Protein 3INP (pdb70)

Foldseek 3Di:
DFAEEEECQQADPVCSLVRVVQLVVLPHAAYEYEAADCPLANDGGDALVVLLVNVVSPDPGAYEYEDSDAQPQVRLVSNLVSPHQEYEYAPVRYPDVLVSLVSNCVSVHAYAYEAAPPDADPVCVPNVVSAQEYEYEQDGPRPDAGNVVCLVRLLVVQVVVVVVPDHYAYEYEDHDFLVCLLVSVVSPHRYYYHYCNQNVDPHNNVRVVSNVVSNVVD

Secondary structure (DSSP, 8-state):
--EEEEBGGGS-GGGHHHHHHHHHHTT---EEEEEEBSSSSS-B---HHHHHHHHHHT--S-EEEEEE-SS-HHHHHHHHHHT-SEEEE-GGG-S-HHHHHHHHHTTTSEEEEEE-TT--SGGGTTTGGG-SEEEEE-S-TT-----TTHHHHHHHHHHHHHHHTS--EEEEESS--TTTHHHHHTTT--EEEESHHHHTSS-HHHHHHHHHHHHHT-

Organism: Francisella tularensis subsp. tularensis (strain SCHU S4 / Schu 4) (NCBI:txid177416)

B-factor: mean 17.9, std 7.4, range [7.65, 64.62]

CATH classification: 3.20.20.70

Solvent-accessible surface area: 9880 Å² total; per-residue (Å²): 176,43,39,0,0,0,6,0,67,41,11,65,95,96,148,22,10,57,14,0,113,43,0,39,92,14,34,12,40,28,0,2,0,10,5,16,33,85,152,47,9,76,82,125,34,20,20,20,132,38,0,96,57,5,58,101,103,49,10,128,22,17,0,6,2,0,0,2,0,111,116,2,24,84,50,0,56,36,0,12,148,11,23,4,52,1,0,4,0,0,10,83,2,13,177,85,47,61,117,0,0,93,19,0,75,84,72,72,29,73,0,0,0,0,0,28,20,106,25,45,44,131,32,0,128,186,14,44,72,22,5,35,6,0,0,0,5,0,22,66,12,22,172,110,182,28,42,96,69,10,52,95,26,0,102,82,0,25,118,41,24,83,89,17,141,118,139,11,31,1,2,0,11,6,32,6,48,15,174,31,0,15,90,1,9,103,14,29,3,54,0,0,2,3,13,67,25,0,16,109,34,159,30,44,121,123,15,1,57,94,0,60,85,73,12,133,176,92

InterPro domains:
  IPR000056 Ribulose-phosphate 3-epimerase-like [PF00834] (6-203)
  IPR000056 Ribulose-phosphate 3-epimerase-like [PS01085] (33-47)
  IPR000056 Ribulose-phosphate 3-epimerase-like [PTHR11749] (4-221)
  IPR000056 Ribulose-phosphate 3-epimerase-like [cd00429] (5-216)
  IPR011060 Ribulose-phosphate binding barrel [SSF51366] (3-218)
  IPR013785 Aldolase-type TIM barrel [G3DSA:3.20.20.70] (1-222)
  IPR026019 Ribulose-phosphate 3-epimerase [MF_02227] (3-218)
  IPR026019 Ribulose-phosphate 3-epimerase [PIRSF001461] (1-221)
  IPR026019 Ribulose-phosphate 3-epimerase [TIGR01163] (6-216)

Sequence (218 aa):
HHIQINPSILSADLARLGDDVKAVLAAGADNIHFDVMDNHYVPNLTFGPMVLKALRDYGITAGMDVHLMVKPVDALIESFAKAGATSIVFHPEASEEHHIDRSLQLIKSFGIQAGLALNPATGIDCLKYVEESNIDRVLIMSVNPGFQKFIPAMLDKAKEEISKWISSTDRRDILLEIDGGVNPYNIAEIAVVCGVNAFVAGSAIFNSDSYKQTIDKMRDELNKV

Nearest PDB structures (foldseek):
  3inp-assembly1_A  TM=1.005E+00  e=1.865E-44  Francisella tularensis subsp. tularensis
  7u5y-assembly1_F  TM=9.985E-01  e=9.863E-33  Pseudomonas aeruginosa PAO1
  1tqj-assembly1_F  TM=9.701E-01  e=2.313E-24  Synechocystis sp.
  3ovr-assembly1_B  TM=9.250E-01  e=8.138E-22  Homo sapiens
  1tqx-assembly1_A  TM=9.108E-01  e=4.735E-20  Plasmodium falciparum 3D7

Structure (mmCIF, N/CA/C/O backbone):
data_3INP
#
_entry.id   3INP
#
_cell.length_a   224.080
_cell.length_b   224.080
_cell.length_c   224.080
_cell.angle_alpha   90.00
_cell.angle_beta   90.00
_cell.angle_gamma   90.00
#
_symmetry.space_group_name_H-M   'F 41 3 2'
#
loop_
_entity.id
_entity.type
_entity.pdbx_description
1 polymer 'D-ribulose-phosphate 3-epimerase'
2 non-polymer 'CHLORIDE ION'
3 non-polymer 'SULFATE ION'
4 water water
#
loop_
_atom_site.group_PDB
_atom_site.id
_atom_site.type_symbol
_atom_site.label_atom_id
_atom_site.label_alt_id
_atom_site.label_comp_id
_atom_site.label_asym_id
_atom_site.label_entity_id
_atom_site.label_seq_id
_atom_site.pdbx_PDB_ins_code
_atom_site.Cartn_x
_atom_site.Cartn_y
_atom_site.Cartn_z
_atom_site.occupancy
_atom_site.B_iso_or_equiv
_atom_site.auth_seq_id
_atom_site.auth_comp_id
_atom_site.auth_asym_id
_atom_site.auth_atom_id
_atom_site.pdbx_PDB_model_num
ATOM 1 N N A HIS A 1 27 ? 82.263 127.446 125.622 0.50 28.49 3 HIS A N 1
ATOM 2 N N B HIS A 1 27 ? 82.259 126.302 125.704 0.50 28.49 3 HIS A N 1
ATOM 3 C CA A HIS A 1 27 ? 80.803 127.246 125.364 0.50 28.50 3 HIS A CA 1
ATOM 4 C CA B HIS A 1 27 ? 80.988 127.029 125.394 0.50 29.00 3 HIS A CA 1
ATOM 5 C C A HIS A 1 27 ? 80.507 127.130 123.869 0.50 27.59 3 HIS A C 1
ATOM 6 C C B HIS A 1 27 ? 80.713 126.995 123.883 0.50 27.85 3 HIS A C 1
ATOM 7 O O A HIS A 1 27 ? 80.742 128.067 123.113 0.50 28.92 3 HIS A O 1
ATOM 8 O O B HIS A 1 27 ? 81.194 127.836 123.136 0.50 29.33 3 HIS A O 1
ATOM 21 N N . ILE A 1 28 ? 79.944 125.997 123.460 1.00 26.67 4 ILE A N 1
ATOM 22 C CA . ILE A 1 28 ? 79.620 125.768 122.065 1.00 25.51 4 ILE A CA 1
ATOM 23 C C . ILE A 1 28 ? 78.423 126.605 121.602 1.00 23.45 4 ILE A C 1
ATOM 24 O O . ILE A 1 28 ? 77.379 126.638 122.255 1.00 23.06 4 ILE A O 1
ATOM 29 N N . GLN A 1 29 ? 78.585 127.280 120.471 1.00 19.78 5 GLN A N 1
ATOM 30 C CA . GLN A 1 29 ? 77.526 128.132 119.942 1.00 17.51 5 GLN A CA 1
ATOM 31 C C . GLN A 1 29 ? 76.596 127.404 118.987 1.00 15.87 5 GLN A C 1
ATOM 32 O O . GLN A 1 29 ? 77.032 126.564 118.183 1.00 13.95 5 GLN A O 1
ATOM 38 N N . ILE A 1 30 ? 75.309 127.732 119.090 1.00 14.76 6 ILE A N 1
ATOM 39 C CA . ILE A 1 30 ? 74.286 127.258 118.158 1.00 14.80 6 ILE A CA 1
ATOM 40 C C . ILE A 1 30 ? 73.737 128.551 117.569 1.00 14.57 6 ILE A C 1
ATOM 41 O O . ILE A 1 30 ? 73.073 129.331 118.275 1.00 13.19 6 ILE A O 1
ATOM 46 N N . ASN A 1 31 ? 74.045 128.764 116.285 1.00 13.40 7 ASN A N 1
ATOM 47 C CA . ASN A 1 31 ? 73.735 129.998 115.561 1.00 14.25 7 ASN A CA 1
ATOM 48 C C . ASN A 1 31 ? 72.783 129.733 114.393 1.00 14.15 7 ASN A C 1
ATOM 49 O O . ASN A 1 31 ? 73.206 129.334 113.315 1.00 13.63 7 ASN A O 1
ATOM 54 N N . PRO A 1 32 ? 71.479 129.922 114.620 1.00 13.92 8 PRO A N 1
ATOM 55 C CA . PRO A 1 32 ? 70.513 129.634 113.576 1.00 14.57 8 PRO A CA 1
ATOM 56 C C . PRO A 1 32 ? 70.667 130.531 112.368 1.00 14.90 8 PRO A C 1
ATOM 57 O O . PRO A 1 32 ? 70.900 131.731 112.511 1.00 15.31 8 PRO A O 1
ATOM 61 N N . SER A 1 33 ? 70.529 129.936 111.192 1.00 16.16 9 SER A N 1
ATOM 62 C CA . SER A 1 33 ? 70.646 130.641 109.939 1.00 17.43 9 SER A CA 1
ATOM 63 C C . SER A 1 33 ? 69.273 131.165 109.528 1.00 17.50 9 SER A C 1
ATOM 64 O O . SER A 1 33 ? 68.371 130.377 109.262 1.00 18.06 9 SER A O 1
ATOM 67 N N . ILE A 1 34 ? 69.119 132.482 109.458 1.00 18.76 10 ILE A N 1
ATOM 68 C CA . ILE A 1 34 ? 67.799 133.085 109.150 1.00 21.15 10 ILE A CA 1
ATOM 69 C C . ILE A 1 34 ? 67.257 132.813 107.756 1.00 20.95 10 ILE A C 1
ATOM 70 O O . ILE A 1 34 ? 66.089 133.059 107.506 1.00 18.90 10 ILE A O 1
ATOM 75 N N . LEU A 1 35 ? 68.101 132.324 106.855 1.00 21.13 11 LEU A N 1
ATOM 76 C CA . LEU A 1 35 ? 67.669 131.974 105.525 1.00 21.31 11 LEU A CA 1
ATOM 77 C C . LEU A 1 35 ? 66.566 130.928 105.607 1.00 21.84 11 LEU A C 1
ATOM 78 O O . LEU A 1 35 ? 65.715 130.872 104.730 1.00 22.08 11 LEU A O 1
ATOM 83 N N . SER A 1 36 ? 66.555 130.119 106.675 1.00 19.67 12 SER A N 1
ATOM 84 C CA . SER A 1 36 ? 65.516 129.107 106.869 1.00 19.97 12 SER A CA 1
ATOM 85 C C . SER A 1 36 ? 64.331 129.597 107.721 1.00 19.25 12 SER A C 1
ATOM 86 O O . SER A 1 36 ? 63.362 128.865 107.896 1.00 19.84 12 SER A O 1
ATOM 89 N N . ALA A 1 37 ? 64.415 130.810 108.258 1.00 17.81 13 ALA A N 1
ATOM 90 C CA . ALA A 1 37 ? 63.366 131.364 109.128 1.00 17.45 13 ALA A CA 1
ATOM 91 C C . ALA A 1 37 ? 62.165 131.893 108.334 1.00 17.19 13 ALA A C 1
ATOM 92 O O . ALA A 1 37 ? 62.173 131.881 107.116 1.00 17.00 13 ALA A O 1
ATOM 94 N N . ASP A 1 38 ? 61.144 132.367 109.036 1.00 16.12 14 ASP A N 1
ATOM 95 C CA . ASP A 1 38 ? 59.970 132.943 108.383 1.00 16.76 14 ASP A CA 1
ATOM 96 C C . ASP A 1 38 ? 60.323 134.379 108.014 1.00 16.24 14 ASP A C 1
ATOM 97 O O . ASP A 1 38 ? 60.270 135.294 108.851 1.00 15.36 14 ASP A O 1
ATOM 102 N N . LEU A 1 39 ? 60.693 134.574 106.755 1.00 16.50 15 LEU A N 1
ATOM 103 C CA . LEU A 1 39 ? 61.135 135.881 106.298 1.00 16.70 15 LEU A CA 1
ATOM 104 C C . LEU A 1 39 ? 60.004 136.950 106.318 1.00 16.18 15 LEU A C 1
ATOM 105 O O . LEU A 1 39 ? 60.285 138.151 106.273 1.00 16.08 15 LEU A O 1
ATOM 110 N N . ALA A 1 40 ? 58.748 136.510 106.405 1.00 14.91 16 ALA A N 1
ATOM 111 C CA . ALA A 1 40 ? 57.598 137.431 106.499 1.00 15.75 16 ALA A CA 1
ATOM 112 C C . ALA A 1 40 ? 57.332 137.880 107.947 1.00 15.65 16 ALA A C 1
ATOM 113 O O . ALA A 1 40 ? 56.560 138.812 108.185 1.00 15.43 16 ALA A O 1
ATOM 115 N N . ARG A 1 41 ? 57.958 137.201 108.907 1.00 15.42 17 ARG A N 1
ATOM 116 C CA . ARG A 1 41 ? 57.805 137.519 110.327 1.00 15.76 17 ARG A CA 1
ATOM 117 C C . ARG A 1 41 ? 59.152 137.269 110.968 1.00 16.23 17 ARG A C 1
ATOM 118 O O . ARG A 1 41 ? 59.274 136.540 111.946 1.00 15.72 17 ARG A O 1
ATOM 126 N N . LEU A 1 42 ? 60.166 137.904 110.396 1.00 16.59 18 LEU A N 1
ATOM 127 C CA . LEU A 1 42 ? 61.541 137.655 110.767 1.00 15.98 18 LEU A CA 1
ATOM 128 C C . LEU A 1 42 ? 61.901 138.049 112.201 1.00 16.62 18 LEU A C 1
ATOM 129 O O . LEU A 1 42 ? 62.526 137.255 112.918 1.00 15.57 18 LEU A O 1
ATOM 134 N N . GLY A 1 43 ? 61.515 139.253 112.619 1.00 15.90 19 GLY A N 1
ATOM 135 C CA . GLY A 1 43 ? 61.811 139.715 113.975 1.00 16.10 19 GLY A CA 1
ATOM 136 C C . GLY A 1 43 ? 61.235 138.750 115.004 1.00 17.04 19 GLY A C 1
ATOM 137 O O . GLY A 1 43 ? 61.903 138.350 115.964 1.00 17.35 19 GLY A O 1
ATOM 138 N N . ASP A 1 44 ? 59.988 138.364 114.778 1.00 17.23 20 ASP A N 1
ATOM 139 C CA . ASP A 1 44 ? 59.289 137.443 115.645 1.00 17.61 20 ASP A CA 1
ATOM 140 C C . ASP A 1 44 ? 59.958 136.074 115.698 1.00 17.23 20 ASP A C 1
ATOM 141 O O . ASP A 1 44 ? 60.064 135.482 116.768 1.00 15.71 20 ASP A O 1
ATOM 146 N N . ASP A 1 45 ? 60.387 135.567 114.542 1.00 15.70 21 ASP A N 1
ATOM 147 C CA . ASP A 1 45 ? 60.989 134.230 114.478 1.00 16.16 21 ASP A CA 1
ATOM 148 C C . ASP A 1 45 ? 62.380 134.244 115.145 1.00 16.35 21 ASP A C 1
ATOM 149 O O . ASP A 1 45 ? 62.749 133.297 115.860 1.00 14.90 21 ASP A O 1
ATOM 154 N N . VAL A 1 46 ? 63.136 135.329 114.918 1.00 15.01 22 VAL A N 1
ATOM 155 C CA . VAL A 1 46 ? 64.455 135.514 115.528 1.00 14.52 22 VAL A CA 1
ATOM 156 C C . VAL A 1 46 ? 64.355 135.628 117.056 1.00 15.69 22 VAL A C 1
ATOM 157 O O . VAL A 1 46 ? 65.092 134.950 117.800 1.00 13.59 22 VAL A O 1
ATOM 161 N N . LYS A 1 47 ? 63.414 136.441 117.524 1.00 15.07 23 LYS A N 1
ATOM 162 C CA . LYS A 1 47 ? 63.192 136.609 118.957 1.00 16.14 23 LYS A CA 1
ATOM 163 C C . LYS A 1 47 ? 62.865 135.249 119.592 1.00 15.76 23 LYS A C 1
ATOM 164 O O . LYS A 1 47 ? 63.379 134.915 120.663 1.00 16.12 23 LYS A O 1
ATOM 170 N N . ALA A 1 48 ? 62.029 134.459 118.914 1.00 15.80 24 ALA A N 1
ATOM 171 C CA . ALA A 1 48 ? 61.642 133.139 119.404 1.00 16.10 24 ALA A CA 1
ATOM 172 C C . ALA A 1 48 ? 62.826 132.170 119.458 1.00 15.59 24 ALA A C 1
ATOM 173 O O . ALA A 1 48 ? 63.005 131.471 120.456 1.00 15.61 24 ALA A O 1
ATOM 175 N N . VAL A 1 49 ? 63.656 132.146 118.418 1.00 14.59 25 VAL A N 1
ATOM 176 C CA . VAL A 1 49 ? 64.773 131.197 118.409 1.00 14.33 25 VAL A CA 1
ATOM 177 C C . VAL A 1 49 ? 65.804 131.545 119.498 1.00 15.05 25 VAL A C 1
ATOM 178 O O . VAL A 1 49 ? 66.385 130.652 120.128 1.00 15.02 25 VAL A O 1
ATOM 182 N N . LEU A 1 50 ? 65.984 132.835 119.755 1.00 14.90 26 LEU A N 1
ATOM 183 C CA . LEU A 1 50 ? 66.890 133.283 120.800 1.00 15.60 26 LEU A CA 1
ATOM 184 C C . LEU A 1 50 ? 66.320 132.940 122.178 1.00 16.36 26 LEU A C 1
ATOM 185 O O . LEU A 1 50 ? 67.056 132.510 123.075 1.00 16.48 26 LEU A O 1
ATOM 190 N N . ALA A 1 51 ? 65.011 133.113 122.349 1.00 16.72 27 ALA A N 1
ATOM 191 C CA . ALA A 1 51 ? 64.369 132.767 123.619 1.00 16.71 27 ALA A CA 1
ATOM 192 C C . ALA A 1 51 ? 64.445 131.253 123.855 1.00 16.87 27 ALA A C 1
ATOM 193 O O . ALA A 1 51 ? 64.445 130.810 124.993 1.00 16.52 27 ALA A O 1
ATOM 195 N N . ALA A 1 52 ? 64.545 130.476 122.776 1.00 17.08 28 ALA A N 1
ATOM 196 C CA . ALA A 1 52 ? 64.626 129.019 122.859 1.00 17.13 28 ALA A CA 1
ATOM 197 C C . ALA A 1 52 ? 66.039 128.483 123.129 1.00 17.64 28 ALA A C 1
ATOM 198 O O . ALA A 1 52 ? 66.224 127.274 123.210 1.00 17.88 28 ALA A O 1
ATOM 200 N N . GLY A 1 53 ? 67.035 129.362 123.238 1.00 17.72 29 GLY A N 1
ATOM 201 C CA . GLY A 1 53 ? 68.394 128.927 123.557 1.00 17.28 29 GLY A CA 1
ATOM 202 C C . GLY A 1 53 ? 69.479 129.200 122.527 1.00 17.60 29 GLY A C 1
ATOM 203 O O . GLY A 1 53 ? 70.640 128.867 122.772 1.00 17.28 29 GLY A O 1
ATOM 204 N N . ALA A 1 54 ? 69.133 129.806 121.390 1.00 16.43 30 ALA A N 1
ATOM 205 C CA . ALA A 1 54 ? 70.143 130.110 120.361 1.00 16.82 30 ALA A CA 1
ATOM 206 C C . ALA A 1 54 ? 71.095 131.183 120.874 1.00 16.49 30 ALA A C 1
ATOM 207 O O . ALA A 1 54 ? 70.738 131.991 121.727 1.00 16.47 30 ALA A O 1
ATOM 209 N N . ASP A 1 55 ? 72.302 131.190 120.326 1.00 16.38 31 ASP A N 1
ATOM 210 C CA . ASP A 1 55 ? 73.342 132.130 120.732 1.00 16.78 31 ASP A CA 1
ATOM 211 C C . ASP A 1 55 ? 73.404 133.375 119.841 1.00 17.23 31 ASP A C 1
ATOM 212 O O . ASP A 1 55 ? 73.148 134.480 120.306 1.00 18.33 31 ASP A O 1
ATOM 217 N N . ASN A 1 56 ? 73.738 133.190 118.572 1.00 15.45 32 ASN A N 1
ATOM 218 C CA . ASN A 1 56 ? 73.852 134.302 117.634 1.00 16.54 32 ASN A CA 1
ATOM 219 C C . ASN A 1 56 ? 72.986 134.019 116.410 1.00 16.87 32 ASN A C 1
ATOM 220 O O . ASN A 1 56 ? 72.602 132.877 116.168 1.00 18.04 32 ASN A O 1
ATOM 225 N N . ILE A 1 57 ? 72.663 135.069 115.664 1.00 16.51 33 ILE A N 1
ATOM 226 C CA . ILE A 1 57 ? 71.861 134.955 114.456 1.00 15.83 33 ILE A CA 1
ATOM 227 C C . ILE A 1 57 ? 72.807 134.987 113.264 1.00 16.26 33 ILE A C 1
ATOM 228 O O . ILE A 1 57 ? 73.668 135.861 113.153 1.00 16.64 33 ILE A O 1
ATOM 233 N N . HIS A 1 58 ? 72.642 134.023 112.374 1.00 15.12 34 HIS A N 1
ATOM 234 C CA . HIS A 1 58 ? 73.539 133.875 111.244 1.00 15.13 34 HIS A CA 1
ATOM 235 C C . HIS A 1 58 ? 72.900 134.269 109.920 1.00 14.95 34 HIS A C 1
ATOM 236 O O . HIS A 1 58 ? 71.790 133.819 109.595 1.00 14.77 34 HIS A O 1
ATOM 243 N N . PHE A 1 59 ? 73.623 135.097 109.164 1.00 15.32 35 PHE A N 1
ATOM 244 C CA . PHE A 1 59 ? 73.198 135.607 107.859 1.00 15.42 35 PHE A CA 1
ATOM 245 C C . PHE A 1 59 ? 74.063 135.049 106.725 1.00 16.74 35 PHE A C 1
ATOM 246 O O . PHE A 1 59 ? 75.262 135.363 106.641 1.00 16.08 35 PHE A O 1
ATOM 254 N N . ASP A 1 60 ? 73.464 134.222 105.870 1.00 16.46 36 ASP A N 1
ATOM 255 C CA . ASP A 1 60 ? 74.141 133.693 104.693 1.00 17.19 36 ASP A CA 1
ATOM 256 C C . ASP A 1 60 ? 73.751 134.615 103.526 1.00 16.36 36 ASP A C 1
ATOM 257 O O . ASP A 1 60 ? 72.679 134.485 102.942 1.00 17.98 36 ASP A O 1
ATOM 262 N N . VAL A 1 61 ? 74.655 135.545 103.230 1.00 15.76 37 VAL A N 1
ATOM 263 C CA . VAL A 1 61 ? 74.481 136.590 102.228 1.00 14.22 37 VAL A CA 1
ATOM 264 C C . VAL A 1 61 ? 75.015 136.157 100.864 1.00 14.72 37 VAL A C 1
ATOM 265 O O . VAL A 1 61 ? 76.205 135.836 100.708 1.00 13.80 37 VAL A O 1
ATOM 269 N N . MET A 1 62 ? 74.140 136.167 99.866 1.00 14.04 38 MET A N 1
ATOM 270 C CA . MET A 1 62 ? 74.501 135.705 98.532 1.00 14.00 38 MET A CA 1
ATOM 271 C C . MET A 1 62 ? 74.156 136.778 97.499 1.00 14.75 38 MET A C 1
ATOM 272 O O . MET A 1 62 ? 73.074 137.367 97.570 1.00 14.20 38 MET A O 1
ATOM 277 N N . ASP A 1 63 ? 75.058 137.008 96.539 1.00 13.64 39 ASP A N 1
ATOM 278 C CA . ASP A 1 63 ? 74.865 138.061 95.516 1.00 12.94 39 ASP A CA 1
ATOM 279 C C . ASP A 1 63 ? 74.544 137.588 94.089 1.00 13.34 39 ASP A C 1
ATOM 280 O O . ASP A 1 63 ? 74.618 138.371 93.152 1.00 13.55 39 ASP A O 1
ATOM 285 N N . ASN A 1 64 ? 74.207 136.309 93.940 1.00 12.49 40 ASN A N 1
ATOM 286 C CA . ASN A 1 64 ? 73.899 135.671 92.663 1.00 11.74 40 ASN A CA 1
ATOM 287 C C . ASN A 1 64 ? 75.075 135.544 91.727 1.00 12.39 40 ASN A C 1
ATOM 288 O O . ASN A 1 64 ? 74.898 135.117 90.591 1.00 12.75 40 ASN A O 1
ATOM 293 N N . HIS A 1 65 ? 76.262 135.962 92.164 1.00 11.69 41 HIS A N 1
ATOM 294 C CA . HIS A 1 65 ? 77.462 135.875 91.342 1.00 12.24 41 HIS A CA 1
ATOM 295 C C . HIS A 1 65 ? 78.457 134.863 91.927 1.00 13.93 41 HIS A C 1
ATOM 296 O O . HIS A 1 65 ? 78.897 133.951 91.233 1.00 12.25 41 HIS A O 1
ATOM 303 N N . TYR A 1 66 ? 78.834 135.040 93.186 1.00 13.16 42 TYR A N 1
ATOM 304 C CA . TYR A 1 66 ? 79.780 134.094 93.797 1.00 14.46 42 TYR A CA 1
ATOM 305 C C . TYR A 1 66 ? 79.134 132.698 93.977 1.00 13.85 42 TYR A C 1
ATOM 306 O O . TYR A 1 66 ? 79.812 131.685 93.853 1.00 13.09 42 TYR A O 1
ATOM 315 N N . VAL A 1 67 ? 77.835 132.693 94.281 1.00 13.59 43 VAL A N 1
ATOM 316 C CA . VAL A 1 67 ? 77.001 131.495 94.386 1.00 13.68 43 VAL A CA 1
ATOM 317 C C . VAL A 1 67 ? 75.713 131.779 93.605 1.00 15.90 43 VAL A C 1
ATOM 318 O O . VAL A 1 67 ? 75.330 132.960 93.432 1.00 13.82 43 VAL A O 1
ATOM 322 N N . PRO A 1 68 ? 75.022 130.720 93.145 1.00 16.47 44 PRO A N 1
ATOM 323 C CA . PRO A 1 68 ? 73.850 130.960 92.287 1.00 17.37 44 PRO A CA 1
ATOM 324 C C . PRO A 1 68 ? 72.511 131.251 92.967 1.00 16.41 44 PRO A C 1
ATOM 325 O O . PRO A 1 68 ? 71.508 130.638 92.611 1.00 16.99 44 PRO A O 1
ATOM 329 N N . ASN A 1 69 ? 72.501 132.109 93.982 1.00 16.66 45 ASN A N 1
ATOM 330 C CA . ASN A 1 69 ? 71.232 132.615 94.516 1.00 16.71 45 ASN A CA 1
ATOM 331 C C . ASN A 1 69 ? 71.494 133.983 95.118 1.00 15.39 45 ASN A C 1
ATOM 332 O O . ASN A 1 69 ? 72.641 134.397 95.234 1.00 12.37 45 ASN A O 1
ATOM 337 N N . LEU A 1 70 ? 70.415 134.669 95.453 1.00 13.33 46 LEU A N 1
ATOM 338 C CA . LEU A 1 70 ? 70.411 136.003 96.032 1.00 15.59 46 LEU A CA 1
ATOM 339 C C . LEU A 1 70 ? 69.565 135.911 97.288 1.00 14.10 46 LEU A C 1
ATOM 340 O O . LEU A 1 70 ? 68.450 135.388 97.234 1.00 13.92 46 LEU A O 1
ATOM 345 N N . THR A 1 71 ? 70.082 136.381 98.417 1.00 13.69 47 THR A N 1
ATOM 346 C CA . THR A 1 71 ? 69.351 136.258 99.668 1.00 15.60 47 THR A CA 1
ATOM 347 C C . THR A 1 71 ? 68.925 137.587 100.281 1.00 17.77 47 THR A C 1
ATOM 348 O O . THR A 1 71 ? 67.790 138.023 100.055 1.00 18.03 47 THR A O 1
ATOM 352 N N . PHE A 1 72 ? 69.787 138.212 101.076 1.00 17.56 48 PHE A N 1
ATOM 353 C CA . PHE A 1 72 ? 69.432 139.470 101.722 1.00 18.53 48 PHE A CA 1
ATOM 354 C C . PHE A 1 72 ? 70.595 140.383 101.974 1.00 17.89 48 PHE A C 1
ATOM 355 O O . PHE A 1 72 ? 71.715 139.937 102.229 1.00 19.33 48 PHE A O 1
ATOM 363 N N . GLY A 1 73 ? 70.298 141.680 101.921 1.00 16.13 49 GLY A N 1
ATOM 364 C CA . GLY A 1 73 ? 71.281 142.729 102.089 1.00 16.28 49 GLY A CA 1
ATOM 365 C C . GLY A 1 73 ? 71.357 143.282 103.508 1.00 15.92 49 GLY A C 1
ATOM 366 O O . GLY A 1 73 ? 70.627 142.831 104.402 1.00 15.61 49 GLY A O 1
ATOM 367 N N . PRO A 1 74 ? 72.230 144.277 103.716 1.00 14.79 50 PRO A N 1
ATOM 368 C CA . PRO A 1 74 ? 72.467 144.858 105.033 1.00 16.10 50 PRO A CA 1
ATOM 369 C C . PRO A 1 74 ? 71.232 145.487 105.666 1.00 16.69 50 PRO A C 1
ATOM 370 O O . PRO A 1 74 ? 71.149 145.524 106.897 1.00 16.75 5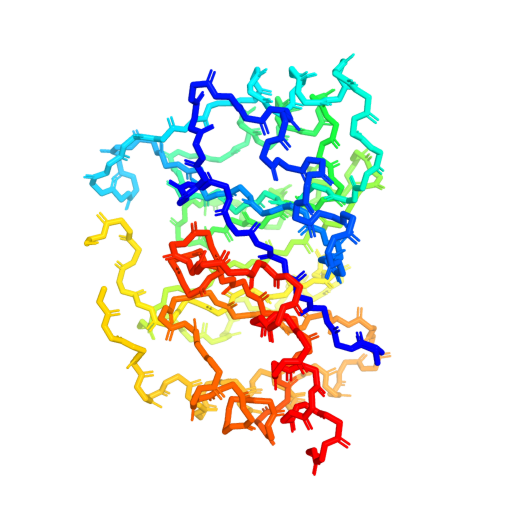0 PRO A O 1
ATOM 374 N N . MET A 1 75 ? 70.273 145.945 104.850 1.00 15.93 51 MET A N 1
ATOM 375 C CA . MET A 1 75 ? 69.045 146.540 105.402 1.00 17.04 51 MET A CA 1
ATOM 376 C C . MET A 1 75 ? 68.215 145.532 106.211 1.00 16.63 51 MET A C 1
ATOM 377 O O . MET A 1 75 ? 67.469 145.918 107.115 1.00 16.53 51 MET A O 1
ATOM 382 N N . VAL A 1 76 ? 68.343 144.244 105.920 1.00 16.93 52 VAL A N 1
ATOM 383 C CA . VAL A 1 76 ? 67.613 143.233 106.705 1.00 17.11 52 VAL A CA 1
ATOM 384 C C . VAL A 1 76 ? 68.236 143.123 108.116 1.00 17.05 52 VAL A C 1
ATOM 385 O O . VAL A 1 76 ? 67.528 142.997 109.127 1.00 16.50 52 VAL A O 1
ATOM 389 N N . LEU A 1 77 ? 69.564 143.188 108.188 1.00 15.77 53 LEU A N 1
ATOM 390 C CA . LEU A 1 77 ? 70.249 143.147 109.477 1.00 16.06 53 LEU A CA 1
ATOM 391 C C . LEU A 1 77 ? 69.882 144.397 110.292 1.00 16.23 53 LEU A C 1
ATOM 392 O O . LEU A 1 77 ? 69.535 144.307 111.481 1.00 15.13 53 LEU A O 1
ATOM 397 N N . LYS A 1 78 ? 69.923 145.565 109.645 1.00 16.96 54 LYS A N 1
ATOM 398 C CA . LYS A 1 78 ? 69.551 146.831 110.300 1.00 16.48 54 LYS A CA 1
ATOM 399 C C . LYS A 1 78 ? 68.124 146.765 110.821 1.00 16.76 54 LYS A C 1
ATOM 400 O O . LYS A 1 78 ? 67.822 147.263 111.916 1.00 17.19 54 LYS A O 1
ATOM 406 N N . ALA A 1 79 ? 67.234 146.176 110.029 1.00 17.36 55 ALA A N 1
ATOM 407 C CA . ALA A 1 79 ? 65.828 146.041 110.415 1.00 17.88 55 ALA A CA 1
ATOM 408 C C . ALA A 1 79 ? 65.706 145.221 111.707 1.00 17.45 55 ALA A C 1
ATOM 409 O O . ALA A 1 79 ? 64.891 145.526 112.576 1.00 15.50 55 ALA A O 1
ATOM 411 N N . LEU A 1 80 ? 66.518 144.176 111.829 1.00 17.46 56 LEU A N 1
ATOM 412 C CA . LEU A 1 80 ? 66.493 143.355 113.042 1.00 16.92 56 LEU A CA 1
ATOM 413 C C . LEU A 1 80 ? 67.056 144.115 114.242 1.00 16.44 56 LEU A C 1
ATOM 414 O O . LEU A 1 80 ? 66.558 143.948 115.363 1.00 15.30 56 LEU A O 1
ATOM 419 N N . ARG A 1 81 ? 68.067 144.960 114.021 1.00 16.05 57 ARG A N 1
ATOM 420 C CA . ARG A 1 81 ? 68.587 145.799 115.100 1.00 17.35 57 ARG A CA 1
ATOM 421 C C . ARG A 1 81 ? 67.500 146.771 115.553 1.00 18.43 57 ARG A C 1
ATOM 422 O O . ARG A 1 81 ? 67.292 146.950 116.748 1.00 18.70 57 ARG A O 1
ATOM 430 N N . ASP A 1 82 ? 66.799 147.381 114.601 1.00 18.62 58 ASP A N 1
ATOM 431 C CA . ASP A 1 82 ? 65.735 148.330 114.938 1.00 19.19 58 ASP A CA 1
ATOM 432 C C . ASP A 1 82 ? 64.568 147.638 115.630 1.00 18.62 58 ASP A C 1
ATOM 433 O O . ASP A 1 82 ? 63.870 148.259 116.403 1.00 17.83 58 ASP A O 1
ATOM 438 N N . TYR A 1 83 ? 64.364 146.354 115.344 1.00 18.05 59 TYR A N 1
ATOM 439 C CA . TYR A 1 83 ? 63.291 145.582 115.956 1.00 17.53 59 TYR A CA 1
ATOM 440 C C . TYR A 1 83 ? 63.605 145.311 117.431 1.00 17.33 59 TYR A C 1
ATOM 441 O O . TYR A 1 83 ? 62.712 144.994 118.204 1.00 15.83 59 TYR A O 1
ATOM 450 N N . GLY A 1 84 ? 64.877 145.432 117.802 1.00 16.28 60 GLY A N 1
ATOM 451 C CA . GLY A 1 84 ? 65.300 145.229 119.175 1.00 17.27 60 GLY A CA 1
ATOM 452 C C . GLY A 1 84 ? 66.155 144.004 119.414 1.00 16.87 60 GLY A C 1
ATOM 453 O O . GLY A 1 84 ? 66.432 143.666 120.561 1.00 15.95 60 GLY A O 1
ATOM 454 N N . ILE A 1 85 ? 66.578 143.318 118.357 1.00 16.15 61 ILE A N 1
ATOM 455 C CA . ILE A 1 85 ? 67.431 142.146 118.553 1.00 16.49 61 ILE A CA 1
ATOM 456 C C . ILE A 1 85 ? 68.819 142.635 118.946 1.00 16.65 61 ILE A C 1
ATOM 457 O O . ILE A 1 85 ? 69.441 143.406 118.214 1.00 17.82 61 ILE A O 1
ATOM 462 N N . THR A 1 86 ? 69.290 142.202 120.113 1.00 16.08 62 THR A N 1
ATOM 463 C CA . THR A 1 86 ? 70.590 142.611 120.614 1.00 16.34 62 THR A CA 1
ATOM 464 C C . THR A 1 86 ? 71.613 141.486 120.547 1.00 16.89 62 THR A C 1
ATOM 465 O O . THR A 1 86 ? 72.773 141.701 120.840 1.00 16.65 62 THR A O 1
ATOM 469 N N . ALA A 1 87 ? 71.186 140.292 120.155 1.00 17.34 63 ALA A N 1
ATOM 470 C CA . ALA A 1 87 ? 72.093 139.146 120.045 1.00 16.64 63 ALA A CA 1
ATOM 471 C C . ALA A 1 87 ? 73.141 139.389 118.958 1.00 16.65 63 ALA A C 1
ATOM 472 O O . ALA A 1 87 ? 72.972 140.251 118.096 1.00 15.68 63 ALA A O 1
ATOM 474 N N . GLY A 1 88 ? 74.225 138.626 118.999 1.00 15.80 64 GLY A N 1
ATOM 475 C CA . GLY A 1 88 ? 75.258 138.744 117.976 1.00 15.73 64 GLY A CA 1
ATOM 476 C C . GLY A 1 88 ? 74.674 138.426 116.610 1.00 14.99 64 GLY A C 1
ATOM 477 O O . GLY A 1 88 ? 73.766 137.601 116.482 1.00 13.82 64 GLY A O 1
ATOM 478 N N . MET A 1 89 ? 75.177 139.116 115.592 1.00 15.10 65 MET A N 1
ATOM 479 C CA . MET A 1 89 ? 74.746 138.905 114.223 1.00 15.46 65 MET A CA 1
ATOM 480 C C . MET A 1 89 ? 75.967 138.637 113.355 1.00 15.56 65 MET A C 1
ATOM 481 O O . MET A 1 89 ? 76.753 139.547 113.067 1.00 16.07 65 MET A O 1
ATOM 486 N N . ASP A 1 90 ? 76.104 137.371 112.964 1.00 14.58 66 ASP A N 1
ATOM 487 C CA . ASP A 1 90 ? 77.222 136.873 112.203 1.00 15.21 66 ASP A CA 1
ATOM 488 C C . ASP A 1 90 ? 76.901 136.844 110.718 1.00 13.92 66 ASP A C 1
ATOM 489 O O . ASP A 1 90 ? 75.943 136.221 110.272 1.00 15.39 66 ASP A O 1
ATOM 494 N N . VAL A 1 91 ? 77.728 137.515 109.947 1.00 14.28 67 VAL A N 1
ATOM 495 C CA . VAL A 1 91 ? 77.521 137.598 108.530 1.00 11.89 67 VAL A CA 1
ATOM 496 C C . VAL A 1 91 ? 78.533 136.747 107.774 1.00 12.18 67 VAL A C 1
ATOM 497 O O . VAL A 1 91 ? 79.737 136.845 108.005 1.00 12.98 67 VAL A O 1
ATOM 501 N N . HIS A 1 92 ? 78.013 135.895 106.900 1.00 11.64 68 HIS A N 1
ATOM 502 C CA . HIS A 1 92 ? 78.807 135.077 105.986 1.00 12.39 68 HIS A CA 1
ATOM 503 C C . HIS A 1 92 ? 78.550 135.616 104.579 1.00 11.69 68 HIS A C 1
ATOM 504 O O . HIS A 1 92 ? 77.448 135.472 104.027 1.00 12.19 68 HIS A O 1
ATOM 511 N N . LEU A 1 93 ? 79.557 136.279 104.029 1.00 12.74 69 LEU A N 1
ATOM 512 C CA . LEU A 1 93 ? 79.458 136.851 102.690 1.00 11.56 69 LEU A CA 1
ATOM 513 C C . LEU A 1 93 ? 79.840 135.856 101.617 1.00 12.51 69 LEU A C 1
ATOM 514 O O . LEU A 1 93 ? 81.015 135.488 101.478 1.00 13.16 69 LEU A O 1
ATOM 519 N N . MET A 1 94 ? 78.834 135.364 100.903 1.00 12.29 70 MET A N 1
ATOM 520 C CA . MET A 1 94 ? 79.045 134.528 99.727 1.00 12.03 70 MET A CA 1
ATOM 521 C C . MET A 1 94 ? 78.780 135.454 98.545 1.00 11.31 70 MET A C 1
ATOM 522 O O . MET A 1 94 ? 77.813 135.282 97.786 1.00 12.20 70 MET A O 1
ATOM 527 N N . VAL A 1 95 ? 79.670 136.424 98.415 1.00 10.98 71 VAL A N 1
ATOM 528 C CA . VAL A 1 95 ? 79.606 137.460 97.411 1.00 12.27 71 VAL A CA 1
ATOM 529 C C . VAL A 1 95 ? 81.003 137.726 96.891 1.00 13.07 71 VAL A C 1
ATOM 530 O O . VAL A 1 95 ? 82.001 137.349 97.529 1.00 12.05 71 VAL A O 1
ATOM 534 N N . LYS A 1 96 ? 81.064 138.374 95.731 1.00 11.37 72 LYS A N 1
ATOM 535 C CA . LYS A 1 96 ? 82.336 138.724 95.089 1.00 11.59 72 LYS A CA 1
ATOM 536 C C . LYS A 1 96 ? 82.078 139.886 94.128 1.00 11.74 72 LYS A C 1
ATOM 537 O O . LYS A 1 96 ? 81.266 139.734 93.210 1.00 11.42 72 LYS A O 1
ATOM 543 N N . PRO A 1 97 ? 82.768 141.027 94.309 1.00 12.79 73 PRO A N 1
ATOM 544 C CA . PRO A 1 97 ? 83.763 141.327 95.343 1.00 13.05 73 PRO A CA 1
ATOM 545 C C . PRO A 1 97 ? 83.112 141.559 96.706 1.00 11.98 73 PRO A C 1
ATOM 546 O O . PRO A 1 97 ? 81.877 141.535 96.825 1.00 13.07 73 PRO A O 1
ATOM 550 N N . VAL A 1 98 ? 83.909 141.883 97.716 1.00 13.30 74 VAL A N 1
ATOM 551 C CA . VAL A 1 98 ? 83.376 141.899 99.065 1.00 12.59 74 VAL A CA 1
ATOM 552 C C . VAL A 1 98 ? 83.451 143.167 99.879 1.00 13.81 74 VAL A C 1
ATOM 553 O O . VAL A 1 98 ? 82.716 143.291 100.859 1.00 12.98 74 VAL A O 1
ATOM 557 N N . ASP A 1 99 ? 84.304 144.116 99.496 1.00 11.84 75 ASP A N 1
ATOM 558 C CA . ASP A 1 99 ? 84.537 145.274 100.365 1.00 12.98 75 ASP A CA 1
ATOM 559 C C . ASP A 1 99 ? 83.333 146.189 100.613 1.00 12.78 75 ASP A C 1
ATOM 560 O O . ASP A 1 99 ? 83.138 146.635 101.739 1.00 11.37 75 ASP A O 1
ATOM 565 N N . ALA A 1 100 ? 82.547 146.489 99.579 1.00 12.00 76 ALA A N 1
ATOM 566 C CA . ALA A 1 100 ? 81.397 147.363 99.774 1.00 13.03 76 ALA A CA 1
ATOM 567 C C . ALA A 1 100 ? 80.407 146.734 100.748 1.00 12.74 76 ALA A C 1
ATOM 568 O O . ALA A 1 100 ? 79.840 147.435 101.605 1.00 13.75 76 ALA A O 1
ATOM 570 N N . LEU A 1 101 ? 80.191 145.432 100.633 1.00 12.43 77 LEU A N 1
ATOM 571 C CA . LEU A 1 101 ? 79.265 144.740 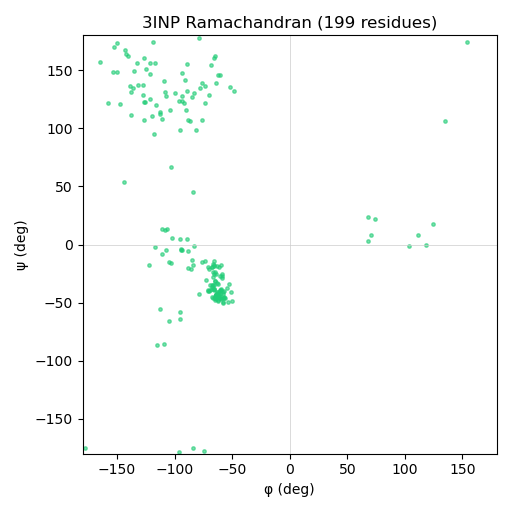101.533 1.00 14.00 77 LEU A CA 1
ATOM 572 C C . LEU A 1 101 ? 79.826 144.580 102.960 1.00 14.76 77 LEU A C 1
ATOM 573 O O . LEU A 1 101 ? 79.065 144.531 103.928 1.00 14.75 77 LEU A O 1
ATOM 578 N N . ILE A 1 102 ? 81.143 144.464 103.091 1.00 14.66 78 ILE A N 1
ATOM 579 C CA . ILE A 1 102 ? 81.754 144.459 104.424 1.00 14.23 78 ILE A CA 1
ATOM 580 C C . ILE A 1 102 ? 81.366 145.764 105.134 1.00 14.46 78 ILE A C 1
ATOM 581 O O . ILE A 1 102 ? 80.911 145.765 106.268 1.00 13.55 78 ILE A O 1
ATOM 586 N N . GLU A 1 103 ? 81.485 146.875 104.424 1.00 14.89 79 GLU A N 1
ATOM 587 C CA . GLU A 1 103 ? 81.212 148.161 105.014 1.00 14.87 79 GLU A CA 1
ATOM 588 C C . GLU A 1 103 ? 79.761 148.350 105.367 1.00 14.25 79 GLU A C 1
ATOM 589 O O . GLU A 1 103 ? 79.464 148.808 106.467 1.00 11.92 79 GLU A O 1
ATOM 595 N N . SER A 1 104 ? 78.851 147.989 104.455 1.00 12.48 80 SER A N 1
ATOM 596 C CA . SER A 1 104 ? 77.431 148.166 104.728 1.00 12.85 80 SER A CA 1
ATOM 597 C C . SER A 1 104 ? 76.918 147.205 105.817 1.00 12.26 80 SER A C 1
ATOM 598 O O . SER A 1 104 ? 76.113 147.602 106.644 1.00 10.22 80 SER A O 1
ATOM 601 N N . PHE A 1 105 ? 77.373 145.950 105.826 1.00 11.73 81 PHE A N 1
ATOM 602 C CA . PHE A 1 105 ? 76.945 145.044 106.901 1.00 11.60 81 PHE A CA 1
ATOM 603 C C . PHE A 1 105 ? 77.497 145.458 108.268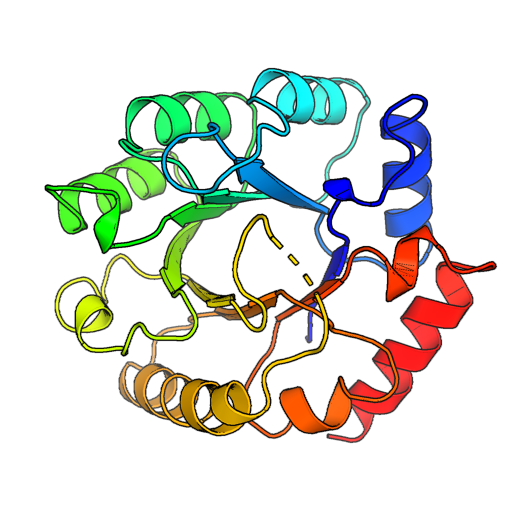 1.00 12.25 81 PHE A C 1
ATOM 604 O O . PHE A 1 105 ? 76.800 145.354 109.280 1.00 12.69 81 PHE A O 1
ATOM 612 N N . ALA A 1 106 ? 78.726 145.955 108.291 1.00 12.45 82 ALA A N 1
ATOM 613 C CA . ALA A 1 106 ? 79.324 146.448 109.528 1.00 13.69 82 ALA A CA 1
ATOM 614 C C . ALA A 1 106 ? 78.513 147.630 110.050 1.00 13.55 82 ALA A C 1
ATOM 615 O O . ALA A 1 106 ? 78.131 147.670 111.214 1.00 13.02 82 ALA A O 1
ATOM 617 N N . LYS A 1 107 ? 78.218 148.585 109.177 1.00 13.78 83 LYS A N 1
ATOM 618 C CA . LYS A 1 107 ? 77.458 149.761 109.587 1.00 14.69 83 LYS A CA 1
ATOM 619 C C . LYS A 1 107 ? 76.040 149.405 110.021 1.00 12.90 83 LYS A C 1
ATOM 620 O O . LYS A 1 107 ? 75.498 150.057 110.876 1.00 11.10 83 LYS A O 1
ATOM 626 N N . ALA A 1 108 ? 75.457 148.361 109.431 1.00 11.36 84 ALA A N 1
ATOM 627 C CA . ALA A 1 108 ? 74.106 147.931 109.797 1.00 11.74 84 ALA A CA 1
ATOM 628 C C . ALA A 1 108 ? 74.065 147.303 111.201 1.00 11.21 84 ALA A C 1
ATOM 629 O O . ALA A 1 108 ? 73.007 147.174 111.763 1.00 11.06 84 ALA A O 1
ATOM 631 N N . GLY A 1 109 ? 75.206 146.834 111.704 1.00 12.53 85 GLY A N 1
ATOM 632 C CA . GLY A 1 109 ? 75.281 146.269 113.070 1.00 13.84 85 GLY A CA 1
ATOM 633 C C . GLY A 1 109 ? 75.834 144.850 113.187 1.00 13.85 85 GLY A C 1
ATOM 634 O O . GLY A 1 109 ? 75.615 144.195 114.205 1.00 13.53 85 GLY A O 1
ATOM 635 N N . ALA A 1 110 ? 76.527 144.355 112.160 1.00 12.56 86 ALA A N 1
ATOM 636 C CA . ALA A 1 110 ? 77.099 143.011 112.244 1.00 13.62 86 ALA A CA 1
ATOM 637 C C . ALA A 1 110 ? 78.129 142.932 113.377 1.00 13.16 86 ALA A C 1
ATOM 638 O O . ALA A 1 110 ? 78.817 143.905 113.661 1.00 13.39 86 ALA A O 1
ATOM 640 N N . THR A 1 111 ? 78.223 141.777 114.030 1.00 13.17 87 THR A N 1
ATOM 641 C CA . THR A 1 111 ? 79.227 141.581 115.081 1.00 14.17 87 THR A CA 1
ATOM 642 C C . THR A 1 111 ? 80.405 140.737 114.579 1.00 13.96 87 THR A C 1
ATOM 643 O O . THR A 1 111 ? 81.468 140.704 115.209 1.00 13.57 87 THR A O 1
ATOM 647 N N . SER A 1 112 ? 80.215 140.057 113.452 1.00 12.65 88 SER A N 1
ATOM 648 C CA . SER A 1 112 ? 81.312 139.338 112.806 1.00 12.73 88 SER A CA 1
ATOM 649 C C . SER A 1 112 ? 80.999 139.248 111.319 1.00 12.90 88 SER A C 1
ATOM 650 O O . SER A 1 112 ? 79.820 139.258 110.917 1.00 13.16 88 SER A O 1
ATOM 653 N N . ILE A 1 113 ? 82.050 139.251 110.506 1.00 12.71 89 ILE A N 1
ATOM 654 C CA . ILE A 1 113 ? 81.922 139.073 109.079 1.00 13.01 89 ILE A CA 1
ATOM 655 C C . ILE A 1 113 ? 83.026 138.144 108.576 1.00 13.23 89 ILE A C 1
ATOM 656 O O . ILE A 1 113 ? 84.197 138.309 108.923 1.00 14.54 89 ILE A O 1
ATOM 661 N N . VAL A 1 114 ? 82.640 137.148 107.788 1.00 13.30 90 VAL A N 1
ATOM 662 C CA . VAL A 1 114 ? 83.585 136.269 107.133 1.00 11.84 90 VAL A CA 1
ATOM 663 C C . VAL A 1 114 ? 83.276 136.306 105.626 1.00 13.12 90 VAL A C 1
ATOM 664 O O . VAL A 1 114 ? 82.141 136.573 105.221 1.00 13.42 90 VAL A O 1
ATOM 668 N N . PHE A 1 115 ? 84.306 136.092 104.813 1.00 12.68 91 PHE A N 1
ATOM 669 C CA . PHE A 1 115 ? 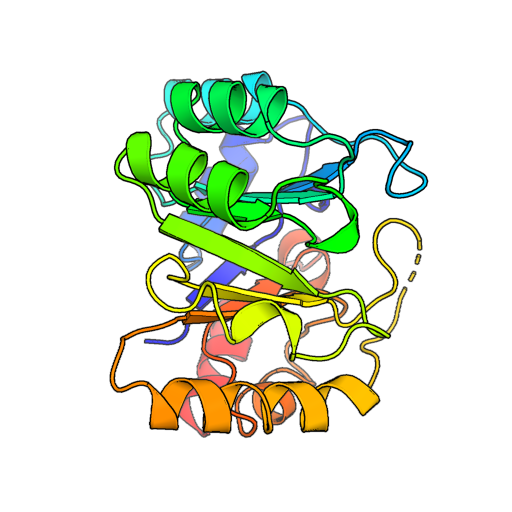84.174 136.076 103.357 1.00 12.32 91 PHE A CA 1
ATOM 670 C C . PHE A 1 115 ? 85.106 134.992 102.818 1.00 12.22 91 PHE A C 1
ATOM 671 O O . PHE A 1 115 ? 85.954 134.444 103.560 1.00 10.83 91 PHE A O 1
ATOM 679 N N . HIS A 1 116 ? 84.942 134.655 101.542 1.00 12.19 92 HIS A N 1
ATOM 680 C CA . HIS A 1 116 ? 85.747 133.613 100.918 1.00 11.46 92 HIS A CA 1
ATOM 681 C C . HIS A 1 116 ? 87.023 134.206 100.312 1.00 11.55 92 HIS A C 1
ATOM 682 O O . HIS A 1 116 ? 86.954 135.195 99.601 1.00 11.45 92 HIS A O 1
ATOM 689 N N . PRO A 1 117 ? 88.185 133.594 100.587 1.00 10.97 93 PRO A N 1
ATOM 690 C CA . PRO A 1 117 ? 89.456 134.122 100.049 1.00 11.92 93 PRO A CA 1
ATOM 691 C C . PRO A 1 117 ? 89.475 134.310 98.533 1.00 11.64 93 PRO A C 1
ATOM 692 O O . PRO A 1 117 ? 90.080 135.274 98.034 1.00 12.71 93 PRO A O 1
ATOM 696 N N . GLU A 1 118 ? 88.835 133.396 97.814 1.00 12.33 94 GLU A N 1
ATOM 697 C CA . GLU A 1 118 ? 88.757 133.466 96.373 1.00 14.26 94 GLU A CA 1
ATOM 698 C C . GLU A 1 118 ? 87.935 134.706 95.924 1.00 13.34 94 GLU A C 1
ATOM 699 O O . GLU A 1 118 ? 88.013 135.109 94.782 1.00 11.21 94 GLU A O 1
ATOM 705 N N . ALA A 1 119 ? 87.143 135.283 96.820 1.00 12.44 95 ALA A N 1
ATOM 706 C CA . ALA A 1 119 ? 86.257 136.390 96.456 1.00 11.51 95 ALA A CA 1
ATOM 707 C C . ALA A 1 119 ? 86.885 137.773 96.556 1.00 14.09 95 ALA A C 1
ATOM 708 O O . ALA A 1 119 ? 86.250 138.763 96.207 1.00 13.49 95 ALA A O 1
ATOM 710 N N . SER A 1 120 ? 88.106 137.849 97.070 1.00 14.65 96 SER A N 1
ATOM 711 C CA . SER A 1 120 ? 88.800 139.107 97.196 1.00 13.71 96 SER A CA 1
ATOM 712 C C . SER A 1 120 ? 90.169 139.009 96.574 1.00 13.83 96 SER A C 1
ATOM 713 O O . SER A 1 120 ? 90.877 138.040 96.765 1.00 12.21 96 SER A O 1
ATOM 716 N N A GLU A 1 121 ? 90.543 140.086 95.888 0.50 12.31 97 GLU A N 1
ATOM 717 N N B GLU A 1 121 ? 90.567 139.996 95.786 0.50 12.80 97 GLU A N 1
ATOM 718 C CA A GLU A 1 121 ? 91.844 140.223 95.260 0.50 12.31 97 GLU A CA 1
ATOM 719 C CA B GLU A 1 121 ? 91.907 139.955 95.215 0.50 13.19 97 GLU A CA 1
ATOM 720 C C A GLU A 1 121 ? 92.864 140.783 96.248 0.50 11.44 97 GLU A C 1
ATOM 721 C C B GLU A 1 121 ? 92.930 140.407 96.248 0.50 12.45 97 GLU A C 1
ATOM 722 O O A GLU A 1 121 ? 94.028 140.964 95.911 0.50 11.34 97 GLU A O 1
ATOM 723 O O B GLU A 1 121 ? 94.114 140.211 96.063 0.50 13.81 97 GLU A O 1
ATOM 734 N N A HIS A 1 122 ? 92.396 141.121 97.444 0.50 10.81 98 HIS A N 1
ATOM 735 N N B HIS A 1 122 ? 92.465 141.007 97.340 0.50 11.78 98 HIS A N 1
ATOM 736 C CA A HIS A 1 122 ? 93.249 141.666 98.495 0.50 10.49 98 HIS A CA 1
ATOM 737 C CA B HIS A 1 122 ? 93.374 141.473 98.385 0.50 11.49 98 HIS A CA 1
ATOM 738 C C A HIS A 1 122 ? 92.715 141.143 99.828 0.50 10.43 98 HIS A C 1
ATOM 739 C C B HIS A 1 122 ? 92.803 141.138 99.765 0.50 11.00 98 HIS A C 1
ATOM 740 O O A HIS A 1 122 ? 92.102 141.880 100.621 0.50 10.64 98 HIS A O 1
ATOM 741 O O B HIS A 1 122 ? 92.288 141.988 100.511 0.50 12.09 98 HIS A O 1
ATOM 754 N N . ILE A 1 123 ? 92.941 139.854 100.069 1.00 10.28 99 ILE A N 1
ATOM 755 C CA . ILE A 1 123 ? 92.429 139.207 101.283 1.00 10.75 99 ILE A CA 1
ATOM 756 C C . ILE A 1 123 ? 92.809 139.899 102.577 1.00 10.03 99 ILE A C 1
ATOM 757 O O . ILE A 1 123 ? 91.958 140.147 103.431 1.00 11.56 99 ILE A O 1
ATOM 762 N N . ASP A 1 124 ? 94.068 140.252 102.715 1.00 11.78 100 ASP A N 1
ATOM 763 C CA . ASP A 1 124 ? 94.531 140.890 103.963 1.00 12.43 100 ASP A CA 1
ATOM 764 C C . ASP A 1 124 ? 93.841 142.238 104.159 1.00 12.86 100 ASP A C 1
ATOM 765 O O . ASP A 1 124 ? 93.391 142.578 105.258 1.00 11.02 100 ASP A O 1
ATOM 770 N N . ARG A 1 125 ? 93.739 143.010 103.075 1.00 12.89 101 ARG A N 1
ATOM 771 C CA . ARG A 1 125 ? 93.087 144.313 103.162 1.00 13.62 101 ARG A CA 1
ATOM 772 C C . ARG A 1 125 ? 91.612 144.159 103.560 1.00 12.39 101 ARG A C 1
ATOM 773 O O . ARG A 1 125 ? 91.132 144.899 104.411 1.00 11.02 101 ARG A O 1
ATOM 781 N N . SER A 1 126 ? 90.916 143.177 102.983 1.00 11.68 102 SER A N 1
ATOM 782 C CA . SER A 1 126 ? 89.515 142.932 103.315 1.00 12.60 102 SER A CA 1
ATOM 783 C C . SER A 1 126 ? 89.344 142.534 104.790 1.00 12.80 102 SER A C 1
ATOM 784 O O . SER A 1 126 ? 88.424 143.010 105.441 1.00 13.57 102 SER A O 1
ATOM 787 N N . LEU A 1 127 ? 90.234 141.696 105.319 1.00 12.70 103 LEU A N 1
ATOM 788 C CA . LEU A 1 127 ? 90.178 141.333 106.758 1.00 11.92 103 LEU A CA 1
ATOM 789 C C . LEU A 1 127 ? 90.419 142.577 107.628 1.00 12.63 103 LEU A C 1
ATOM 790 O O . LEU A 1 127 ? 89.706 142.807 108.599 1.00 13.42 103 LEU A O 1
ATOM 795 N N . GLN A 1 128 ? 91.405 143.390 107.255 1.00 12.44 104 GLN A N 1
ATOM 796 C CA . GLN A 1 128 ? 91.689 144.622 107.979 1.00 13.08 104 GLN A CA 1
ATOM 797 C C . GLN A 1 128 ? 90.490 145.575 107.953 1.00 13.25 104 GLN A C 1
ATOM 798 O O . GLN A 1 128 ? 90.193 146.245 108.939 1.00 13.99 104 GLN A O 1
ATOM 804 N N . LEU A 1 129 ? 89.815 145.635 106.819 1.00 12.03 105 LEU A N 1
ATOM 805 C CA . LEU A 1 129 ? 88.639 146.490 106.691 1.00 12.50 105 LEU A CA 1
ATOM 806 C C . LEU A 1 129 ? 87.579 146.071 107.712 1.00 12.76 105 LEU A C 1
ATOM 807 O O . LEU A 1 129 ? 87.001 146.915 108.395 1.00 12.06 105 LEU A O 1
ATOM 812 N N . ILE A 1 130 ? 87.316 144.769 107.801 1.00 12.27 106 ILE A N 1
ATOM 813 C CA . ILE A 1 130 ? 86.342 144.254 108.774 1.00 11.79 106 ILE A CA 1
ATOM 814 C C . ILE A 1 130 ? 86.764 144.670 110.177 1.00 12.69 106 ILE A C 1
ATOM 815 O O . ILE A 1 130 ? 85.976 145.232 110.948 1.00 14.52 106 ILE A O 1
ATOM 820 N N . LYS A 1 131 ? 88.025 144.432 110.499 1.00 13.41 107 LYS A N 1
ATOM 821 C CA . LYS A 1 131 ? 88.522 144.762 111.826 1.00 13.52 107 LYS A CA 1
ATOM 822 C C . LYS A 1 131 ? 88.521 146.251 112.137 1.00 14.30 107 LYS A C 1
ATOM 823 O O . LYS A 1 131 ? 88.450 146.616 113.303 1.00 12.42 107 LYS A O 1
ATOM 829 N N . SER A 1 132 ? 88.548 147.104 111.108 1.00 13.94 108 SER A N 1
ATOM 830 C CA . SER A 1 132 ? 88.528 148.561 111.319 1.00 14.44 108 SER A CA 1
ATOM 831 C C . SER A 1 132 ? 87.193 148.990 111.937 1.00 14.67 108 SER A C 1
ATOM 832 O O . SER A 1 132 ? 87.085 150.090 112.476 1.00 13.83 108 SER A O 1
ATOM 835 N N . PHE A 1 133 ? 86.172 148.141 111.829 1.00 13.49 109 PHE A N 1
ATOM 836 C CA . PHE A 1 133 ? 84.878 148.431 112.439 1.00 13.86 109 PHE A CA 1
ATOM 837 C C . PHE A 1 133 ? 84.765 147.912 113.880 1.00 14.67 109 PHE A C 1
ATOM 838 O O . PHE A 1 133 ? 83.700 148.005 114.486 1.00 15.36 109 PHE A O 1
ATOM 846 N N . GLY A 1 134 ? 85.851 147.370 114.428 1.00 13.88 110 GLY A N 1
ATOM 847 C CA . GLY A 1 134 ? 85.854 146.885 115.808 1.00 13.89 110 GLY A CA 1
ATOM 848 C C . GLY A 1 134 ? 85.091 145.581 115.982 1.00 13.59 110 GLY A C 1
ATOM 849 O O . GLY A 1 134 ? 84.666 145.260 117.071 1.00 13.47 110 GLY A O 1
ATOM 850 N N . ILE A 1 135 ? 84.918 144.830 114.908 1.00 12.08 111 ILE A N 1
ATOM 851 C CA . ILE A 1 135 ? 84.187 143.562 114.980 1.00 13.21 111 ILE A CA 1
ATOM 852 C C . ILE A 1 135 ? 85.081 142.377 114.582 1.00 12.52 111 ILE A C 1
ATOM 853 O O . ILE A 1 135 ? 86.220 142.579 114.178 1.00 13.74 111 ILE A O 1
ATOM 858 N N . GLN A 1 136 ? 84.564 141.158 114.720 1.00 12.57 112 GLN A N 1
ATOM 859 C CA . GLN A 1 136 ? 85.312 139.941 114.365 1.00 12.34 112 GLN A CA 1
ATOM 860 C C . GLN A 1 136 ? 85.376 139.722 112.856 1.00 12.34 112 GLN A C 1
ATOM 861 O O . GLN A 1 136 ? 84.377 139.891 112.158 1.00 12.72 112 GLN A O 1
ATOM 867 N N . ALA A 1 137 ? 86.551 139.306 112.383 1.00 11.30 113 ALA A N 1
ATOM 868 C CA . ALA A 1 137 ? 86.804 139.014 110.978 1.00 12.57 113 ALA A CA 1
ATOM 869 C C . ALA A 1 137 ? 87.268 137.573 110.813 1.00 12.98 113 ALA A C 1
ATOM 870 O O . ALA A 1 137 ? 87.802 136.941 111.755 1.00 12.00 113 ALA A O 1
ATOM 872 N N . GLY A 1 138 ? 87.068 137.044 109.619 1.00 12.87 114 GLY A N 1
ATOM 873 C CA . GLY A 1 138 ? 87.541 135.713 109.319 1.00 12.29 114 GLY A CA 1
ATOM 874 C C . GLY A 1 138 ? 87.280 135.295 107.910 1.00 12.66 114 GLY A C 1
ATOM 875 O O . GLY A 1 138 ? 86.758 136.073 107.100 1.00 11.09 114 GLY A O 1
ATOM 876 N N . LEU A 1 139 ? 87.614 134.044 107.620 1.00 11.29 115 LEU A N 1
ATOM 877 C CA . LEU A 1 139 ? 87.441 133.495 106.295 1.00 11.41 115 LEU A CA 1
ATOM 878 C C . LEU A 1 139 ? 86.542 132.280 106.318 1.00 11.85 115 LEU A C 1
ATOM 879 O O . LEU A 1 139 ? 86.550 131.482 107.287 1.00 12.42 115 LEU A O 1
ATOM 884 N N . ALA A 1 140 ? 85.785 132.137 105.233 1.00 11.35 116 ALA A N 1
ATOM 885 C CA . ALA A 1 140 ? 84.888 131.012 105.005 1.00 11.17 116 ALA A CA 1
ATOM 886 C C . ALA A 1 140 ? 85.519 130.203 103.896 1.00 11.74 116 ALA A C 1
ATOM 887 O O . ALA A 1 140 ? 86.029 130.765 102.934 1.00 12.20 116 ALA A O 1
ATOM 889 N N . LEU A 1 141 ? 85.451 128.886 104.007 1.00 11.07 117 LEU A N 1
ATOM 890 C CA . LEU A 1 141 ? 86.091 128.010 103.057 1.00 11.81 117 LEU A CA 1
ATOM 891 C C . LEU A 1 141 ? 85.091 127.080 102.395 1.00 10.77 117 LEU A C 1
ATOM 892 O O . LEU A 1 141 ? 84.359 126.353 103.082 1.00 11.32 117 LEU A O 1
ATOM 897 N N . ASN A 1 142 ? 85.062 127.086 101.075 1.00 9.94 118 ASN A N 1
ATOM 898 C CA . ASN A 1 142 ? 84.249 126.122 100.334 1.00 10.49 118 ASN A CA 1
ATOM 899 C C . ASN A 1 142 ? 84.815 124.711 100.579 1.00 10.97 118 ASN A C 1
ATOM 900 O O . ASN A 1 142 ? 85.976 124.562 100.976 1.00 10.18 118 ASN A O 1
ATOM 905 N N . PRO A 1 143 ? 84.008 123.673 100.326 1.00 10.89 119 PRO A N 1
ATOM 906 C CA . PRO A 1 143 ? 84.457 122.319 100.569 1.00 11.78 119 PRO A CA 1
ATOM 907 C C . PRO A 1 143 ? 85.801 121.975 99.946 1.00 12.64 119 PRO A C 1
ATOM 908 O O . PRO A 1 143 ? 86.603 121.276 100.583 1.00 11.88 119 PRO A O 1
ATOM 912 N N . ALA A 1 144 ? 86.050 122.422 98.713 1.00 13.15 120 ALA A N 1
ATOM 913 C CA . ALA A 1 144 ? 87.328 122.136 98.049 1.00 14.05 120 ALA A CA 1
ATOM 914 C C . ALA A 1 144 ? 88.491 122.977 98.549 1.00 13.83 120 ALA A C 1
ATOM 915 O O . ALA A 1 144 ? 89.637 122.641 98.288 1.00 14.55 120 ALA A O 1
ATOM 917 N N . THR A 1 145 ? 88.214 124.054 99.272 1.00 13.53 121 THR A N 1
ATOM 918 C CA . THR A 1 145 ? 89.271 124.986 99.661 1.00 13.74 121 THR A CA 1
ATOM 919 C C . THR A 1 145 ? 90.043 124.548 100.908 1.00 14.56 121 THR A C 1
ATOM 920 O O . THR A 1 145 ? 89.448 124.248 101.949 1.00 13.91 121 THR A O 1
ATOM 924 N N . GLY A 1 146 ? 91.365 124.568 100.780 1.00 15.71 122 GLY A N 1
ATOM 925 C CA . GLY A 1 146 ? 92.299 124.166 101.853 1.00 18.02 122 GLY A CA 1
ATOM 926 C C . GLY A 1 146 ? 92.563 125.313 102.802 1.00 18.01 122 GLY A C 1
ATOM 927 O O . GLY A 1 146 ? 92.006 126.401 102.643 1.00 17.42 122 GLY A O 1
ATOM 928 N N . ILE A 1 147 ? 93.468 125.100 103.743 1.00 16.09 123 ILE A N 1
ATOM 929 C CA . ILE A 1 147 ? 93.713 126.087 104.769 1.00 18.01 123 ILE A CA 1
ATOM 930 C C . ILE A 1 147 ? 94.954 126.950 104.599 1.00 17.80 123 ILE A C 1
ATOM 931 O O . ILE A 1 147 ? 95.245 127.767 105.464 1.00 15.28 123 ILE A O 1
ATOM 936 N N . ASP A 1 148 ? 95.647 126.822 103.474 1.00 17.82 124 ASP A N 1
ATOM 937 C CA . ASP A 1 148 ? 96.838 127.651 103.212 1.00 20.17 124 ASP A CA 1
ATOM 938 C C . ASP A 1 148 ? 96.532 129.141 103.231 1.00 18.90 124 ASP A C 1
ATOM 939 O O . ASP A 1 148 ? 97.396 129.941 103.572 1.00 17.48 124 ASP A O 1
ATOM 944 N N . CYS A 1 149 ? 95.304 129.512 102.888 1.00 17.59 125 CYS A N 1
ATOM 945 C CA . CYS A 1 149 ? 94.927 130.925 102.885 1.00 19.17 125 CYS A CA 1
ATOM 946 C C . CYS A 1 149 ? 94.999 131.563 104.280 1.00 18.65 125 CYS A C 1
ATOM 947 O O . CYS A 1 149 ? 95.042 132.775 104.397 1.00 18.26 125 CYS A O 1
ATOM 950 N N . LEU A 1 150 ? 95.009 130.749 105.340 1.00 16.76 126 LEU A N 1
ATOM 951 C CA . LEU A 1 150 ? 95.021 131.297 106.694 1.00 15.39 126 LEU A CA 1
ATOM 952 C C . LEU A 1 150 ? 96.408 131.663 107.177 1.00 14.90 126 LEU A C 1
ATOM 953 O O . LEU A 1 150 ? 96.556 132.423 108.126 1.00 14.92 126 LEU A O 1
ATOM 958 N N . LYS A 1 151 ? 97.424 131.134 106.518 1.00 14.25 127 LYS A N 1
ATOM 959 C CA . LYS A 1 151 ? 98.769 131.236 107.047 1.00 14.26 127 LYS A CA 1
ATOM 960 C C . LYS A 1 151 ? 99.317 132.618 107.294 1.00 13.48 127 LYS A C 1
ATOM 961 O O . LYS A 1 151 ? 99.841 132.891 108.382 1.00 11.62 127 LYS A O 1
ATOM 967 N N . TYR A 1 152 ? 99.220 133.484 106.289 1.00 10.29 128 TYR A N 1
ATOM 968 C CA . TYR A 1 152 ? 99.831 134.789 106.393 1.00 11.09 128 TYR A CA 1
ATOM 969 C C . TYR A 1 152 ? 98.935 135.910 106.886 1.00 11.10 128 TYR A C 1
ATOM 970 O O . TYR A 1 152 ? 99.423 137.006 107.148 1.00 11.90 128 TYR A O 1
ATOM 979 N N . VAL A 1 153 ? 97.657 135.616 107.080 1.00 10.12 129 VAL A N 1
ATOM 980 C CA . VAL A 1 153 ? 96.701 136.611 107.557 1.00 10.06 129 VAL A CA 1
ATOM 981 C C . VAL A 1 153 ? 96.237 136.295 108.970 1.00 10.21 129 VAL A C 1
ATOM 982 O O . VAL A 1 153 ? 95.321 136.937 109.479 1.00 9.33 129 VAL A O 1
ATOM 986 N N A GLU A 1 154 ? 96.930 135.347 109.607 0.60 10.26 130 GLU A N 1
ATOM 987 N N B GLU A 1 154 ? 96.905 135.336 109.610 0.40 10.41 130 GLU A N 1
ATOM 988 C CA A GLU A 1 154 ? 96.615 134.854 110.947 0.60 10.70 130 GLU A CA 1
ATOM 989 C CA B GLU A 1 154 ? 96.528 134.848 110.936 0.40 10.86 130 GLU A CA 1
ATOM 990 C C A GLU A 1 154 ? 96.210 135.928 111.956 0.60 10.66 130 GLU A C 1
ATOM 991 C C B GLU A 1 154 ? 96.217 135.917 111.989 0.40 10.84 130 GLU A C 1
ATOM 992 O O A GLU A 1 154 ? 95.205 135.790 112.648 0.60 9.47 130 GLU A O 1
ATOM 993 O O B GLU A 1 154 ? 95.266 135.765 112.751 0.40 10.19 130 GLU A O 1
ATOM 1004 N N . SER A 1 155 ? 96.980 137.007 112.012 1.00 10.85 131 SER A N 1
ATOM 1005 C CA . SER A 1 155 ? 96.725 138.090 112.969 1.00 11.66 131 SER A CA 1
ATOM 1006 C C . SER A 1 155 ? 95.373 138.773 112.793 1.00 11.84 131 SER A C 1
ATOM 1007 O O . SER A 1 155 ? 94.889 139.425 113.720 1.00 10.60 131 SER A O 1
ATOM 1010 N 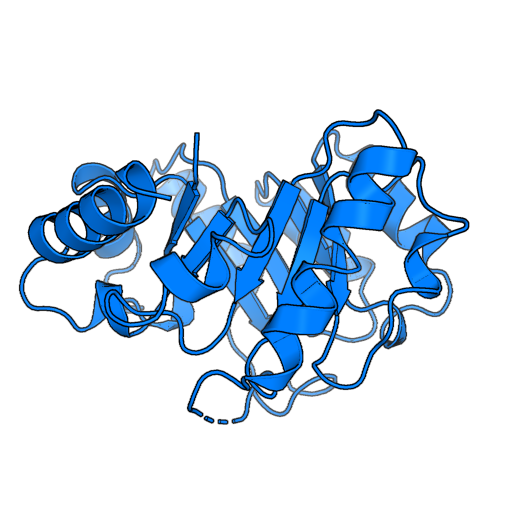N . ASN A 1 156 ? 94.775 138.642 111.606 1.00 9.52 132 ASN A N 1
ATOM 1011 C CA . ASN A 1 156 ? 93.474 139.227 111.342 1.00 10.36 132 ASN A CA 1
ATOM 1012 C C . ASN A 1 156 ? 92.342 138.201 111.291 1.00 10.55 132 ASN A C 1
ATOM 1013 O O . ASN A 1 156 ? 91.249 138.522 110.835 1.00 11.82 132 ASN A O 1
ATOM 1018 N N . ILE A 1 157 ? 92.606 136.978 111.745 1.00 10.12 133 ILE A N 1
ATOM 1019 C CA . ILE A 1 157 ? 91.597 135.902 111.770 1.00 10.60 133 ILE A CA 1
ATOM 1020 C C . ILE A 1 157 ? 91.070 135.681 113.182 1.00 11.08 133 ILE A C 1
ATOM 1021 O O . ILE A 1 157 ? 91.841 135.291 114.083 1.00 9.85 133 ILE A O 1
ATOM 1026 N N . ASP A 1 158 ? 89.777 135.949 113.384 1.00 9.44 134 ASP A N 1
ATOM 1027 C CA . ASP A 1 158 ? 89.115 135.737 114.680 1.00 10.28 134 ASP A CA 1
ATOM 1028 C C . ASP A 1 158 ? 88.250 134.504 114.627 1.00 10.58 134 ASP A C 1
ATOM 1029 O O . ASP A 1 158 ? 87.846 133.975 115.653 1.00 8.55 134 ASP A O 1
ATOM 1034 N N . ARG A 1 159 ? 87.986 134.033 113.420 1.00 10.01 135 ARG A N 1
ATOM 1035 C CA . ARG A 1 159 ? 87.124 132.902 113.229 1.00 10.63 135 ARG A CA 1
ATOM 1036 C C . ARG A 1 159 ? 87.293 132.353 111.843 1.00 10.50 135 ARG A C 1
ATOM 1037 O O . ARG A 1 159 ? 87.761 133.054 110.914 1.00 10.46 135 ARG A O 1
ATOM 1045 N N . VAL A 1 160 ? 86.935 131.084 111.706 1.00 10.81 136 VAL A N 1
ATOM 1046 C CA . VAL A 1 160 ? 86.987 130.396 110.432 1.00 10.30 136 VAL A CA 1
ATOM 1047 C C . VAL A 1 160 ? 85.667 129.698 110.268 1.00 11.02 136 VAL A C 1
ATOM 1048 O O . VAL A 1 160 ? 85.142 129.126 111.220 1.00 12.54 136 VAL A O 1
ATOM 1052 N N . LEU A 1 161 ? 85.110 129.762 109.066 1.00 10.65 137 LEU A N 1
ATOM 1053 C CA . LEU A 1 161 ? 83.855 129.106 108.789 1.00 10.72 137 LEU A CA 1
ATOM 1054 C C . LEU A 1 161 ? 84.089 128.018 107.743 1.00 11.91 137 LEU A C 1
ATOM 1055 O O . LEU A 1 161 ? 84.533 128.292 106.628 1.00 11.77 137 LEU A O 1
ATOM 1060 N N . ILE A 1 162 ? 83.782 126.782 108.115 1.00 11.51 138 ILE A N 1
ATOM 1061 C CA . ILE A 1 162 ? 83.871 125.659 107.200 1.00 11.12 138 ILE A CA 1
ATOM 1062 C C . ILE A 1 162 ? 82.501 125.459 106.554 1.00 11.78 138 ILE A C 1
ATOM 1063 O O . ILE A 1 162 ? 81.502 125.273 107.264 1.00 12.37 138 ILE A O 1
ATOM 1068 N N . MET A 1 163 ? 82.442 125.494 105.225 1.00 11.18 139 MET A N 1
ATOM 1069 C CA . MET A 1 163 ? 81.202 125.143 104.526 1.00 12.12 139 MET A CA 1
ATOM 1070 C C . MET A 1 163 ? 81.188 123.606 104.363 1.00 11.76 139 MET A C 1
ATOM 1071 O O . MET A 1 163 ? 82.151 123.019 103.875 1.00 13.03 139 MET A O 1
ATOM 1076 N N . SER A 1 164 ? 80.108 122.972 104.803 1.00 11.55 140 SER A N 1
ATOM 1077 C CA . SER A 1 164 ? 79.969 121.520 104.730 1.00 11.06 140 SER A CA 1
ATOM 1078 C C . SER A 1 164 ? 78.899 121.078 103.716 1.00 10.61 140 SER A C 1
ATOM 1079 O O . SER A 1 164 ? 78.470 119.925 103.706 1.00 9.66 140 SER A O 1
ATOM 1082 N N . VAL A 1 165 ? 78.467 122.026 102.877 1.00 10.80 141 VAL A N 1
ATOM 1083 C CA . VAL A 1 165 ? 77.589 121.757 101.737 1.00 10.12 141 VAL A CA 1
ATOM 1084 C C . VAL A 1 165 ? 78.103 122.704 100.645 1.00 11.50 141 VAL A C 1
ATOM 1085 O O . VAL A 1 165 ? 78.871 123.615 100.928 1.00 10.10 141 VAL A O 1
ATOM 1089 N N . ASN A 1 166 ? 77.715 122.464 99.406 1.00 12.41 142 ASN A N 1
ATOM 1090 C CA . ASN A 1 166 ? 78.087 123.352 98.314 1.00 15.31 142 ASN A CA 1
ATOM 1091 C C . ASN A 1 166 ? 77.205 124.614 98.395 1.00 18.31 142 ASN A C 1
ATOM 1092 O O . ASN A 1 166 ? 76.023 124.544 98.131 1.00 16.45 142 ASN A O 1
ATOM 1097 N N . PRO A 1 167 ? 77.796 125.750 98.819 1.00 21.23 143 PRO A N 1
ATOM 1098 C CA . PRO A 1 167 ? 77.099 127.020 99.053 1.00 23.19 143 PRO A CA 1
ATOM 1099 C C . PRO A 1 167 ? 76.166 127.465 97.922 1.00 22.43 143 PRO A C 1
ATOM 1100 O O . PRO A 1 167 ? 76.541 127.421 96.755 1.00 19.16 143 PRO A O 1
ATOM 1104 N N . GLY A 1 168 ? 74.943 127.846 98.302 1.00 23.33 144 GLY A N 1
ATOM 1105 C CA . GLY A 1 168 ? 73.906 128.294 97.390 1.00 22.57 144 GLY A CA 1
ATOM 1106 C C . GLY A 1 168 ? 73.257 127.258 96.480 1.00 23.73 144 GLY A C 1
ATOM 1107 O O . GLY A 1 168 ? 72.498 127.636 95.583 1.00 22.28 144 GLY A O 1
ATOM 1108 N N . PHE A 1 169 ? 73.546 125.962 96.675 1.00 24.17 145 PHE A N 1
ATOM 1109 C CA . PHE A 1 169 ? 72.967 124.914 9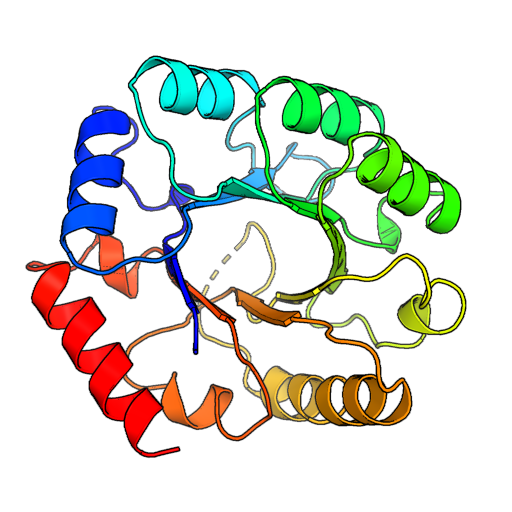5.804 1.00 24.47 145 PHE A CA 1
ATOM 1110 C C . PHE A 1 169 ? 71.838 124.114 96.450 1.00 25.59 145 PHE A C 1
ATOM 1111 O O . PHE A 1 169 ? 71.485 124.378 97.591 1.00 28.33 145 PHE A O 1
ATOM 1119 N N . GLN A 1 172 ? 71.147 120.168 101.055 1.00 28.37 148 GLN A N 1
ATOM 1120 C CA . GLN A 1 172 ? 72.063 119.056 100.774 1.00 27.74 148 GLN A CA 1
ATOM 1121 C C . GLN A 1 172 ? 72.475 118.369 102.058 1.00 25.64 148 GLN A C 1
ATOM 1122 O O . GLN A 1 172 ? 72.174 118.826 103.162 1.00 25.79 148 GLN A O 1
ATOM 1128 N N . LYS A 1 173 ? 73.211 117.282 101.903 1.00 24.04 149 LYS A N 1
ATOM 1129 C CA . LYS A 1 173 ? 73.688 116.519 103.028 1.00 21.05 149 LYS A CA 1
ATOM 1130 C C . LYS A 1 173 ? 75.087 117.006 103.397 1.00 17.58 149 LYS A C 1
ATOM 1131 O O . LYS A 1 173 ? 75.861 117.424 102.542 1.00 14.17 149 LYS A O 1
ATOM 1137 N N . PHE A 1 174 ? 75.387 116.949 104.685 1.00 14.89 150 PHE A N 1
ATOM 1138 C CA . PHE A 1 174 ? 76.694 117.287 105.197 1.00 12.54 150 PHE A CA 1
ATOM 1139 C C . PHE A 1 174 ? 77.725 116.478 104.393 1.00 10.85 150 PHE A C 1
ATOM 1140 O O . PHE A 1 174 ? 77.518 115.308 104.128 1.00 11.09 150 PHE A O 1
ATOM 1148 N N . ILE A 1 175 ? 78.808 117.121 103.981 1.00 9.87 151 ILE A N 1
ATOM 1149 C CA . ILE A 1 175 ? 79.878 116.477 103.218 1.00 8.85 151 ILE A CA 1
ATOM 1150 C C . ILE A 1 175 ? 80.878 115.895 104.229 1.00 10.04 151 ILE A C 1
ATOM 1151 O O . ILE A 1 175 ? 81.661 116.628 104.835 1.00 10.58 151 ILE A O 1
ATOM 1156 N N . PRO A 1 176 ? 80.886 114.570 104.377 1.00 9.60 152 PRO A N 1
ATOM 1157 C CA . PRO A 1 176 ? 81.733 113.973 105.420 1.00 10.98 152 PRO A CA 1
ATOM 1158 C C . PRO A 1 176 ? 83.242 114.255 105.325 1.00 11.23 152 PRO A C 1
ATOM 1159 O O . PRO A 1 176 ? 83.916 114.248 106.348 1.00 11.65 152 PRO A O 1
ATOM 1163 N N . ALA A 1 177 ? 83.757 114.544 104.134 1.00 10.99 153 ALA A N 1
ATOM 1164 C CA . ALA A 1 177 ? 85.173 114.876 103.984 1.00 11.36 153 ALA A CA 1
ATOM 1165 C C . ALA A 1 177 ? 85.557 116.106 104.812 1.00 10.77 153 ALA A C 1
ATOM 1166 O O . ALA A 1 177 ? 86.736 116.336 105.076 1.00 12.62 153 ALA A O 1
ATOM 1168 N N . MET A 1 178 ? 84.575 116.894 105.239 1.00 11.33 154 MET A N 1
ATOM 1169 C CA . MET A 1 178 ? 84.855 118.083 106.032 1.00 11.06 154 MET A CA 1
ATOM 1170 C C . MET A 1 178 ? 85.263 117.792 107.485 1.00 12.04 154 MET A C 1
ATOM 1171 O O . MET A 1 178 ? 85.760 118.686 108.172 1.00 12.90 154 MET A O 1
ATOM 1176 N N . LEU A 1 179 ? 85.060 116.571 107.974 1.00 11.50 155 LEU A N 1
ATOM 1177 C CA . LEU A 1 179 ? 85.498 116.268 109.346 1.00 12.07 155 LEU A CA 1
ATOM 1178 C C . LEU A 1 179 ? 87.030 116.398 109.465 1.00 13.59 155 LEU A C 1
ATOM 1179 O O . LEU A 1 179 ? 87.548 116.984 110.425 1.00 12.74 155 LEU A O 1
ATOM 1184 N N . ASP A 1 180 ? 87.752 115.842 108.494 1.00 13.43 156 ASP A N 1
ATOM 1185 C CA . ASP A 1 180 ? 89.203 115.924 108.519 1.00 15.15 156 ASP A CA 1
ATOM 1186 C C . ASP A 1 180 ? 89.662 117.363 108.357 1.00 14.45 156 ASP A C 1
ATOM 1187 O O . ASP A 1 180 ? 90.638 117.760 108.957 1.00 13.79 156 ASP A O 1
ATOM 1192 N N . LYS A 1 181 ? 88.945 118.161 107.561 1.00 13.59 157 LYS A N 1
ATOM 1193 C CA . LYS A 1 181 ? 89.325 119.554 107.409 1.00 13.50 157 LYS A CA 1
ATOM 1194 C C . LYS A 1 181 ? 89.177 120.266 108.750 1.00 12.44 157 LYS A C 1
ATOM 1195 O O . LYS A 1 181 ? 90.024 121.078 109.127 1.00 12.27 157 LYS A O 1
ATOM 1201 N N . ALA A 1 182 ? 88.083 119.996 109.449 1.00 10.76 158 ALA A N 1
ATOM 1202 C CA . ALA A 1 182 ? 87.877 120.603 110.760 1.00 12.28 158 ALA A CA 1
ATOM 1203 C C . ALA A 1 182 ? 89.030 120.203 111.704 1.00 12.17 158 ALA A C 1
ATOM 1204 O O . ALA A 1 182 ? 89.507 121.031 112.482 1.00 11.52 158 ALA A O 1
ATOM 1206 N N . LYS A 1 183 ? 89.482 118.947 111.629 1.00 13.13 159 LYS A N 1
ATOM 1207 C CA . LYS A 1 183 ? 90.590 118.502 112.470 1.00 13.84 159 LYS A CA 1
ATOM 1208 C C . LYS A 1 183 ? 91.851 119.261 112.137 1.00 13.95 159 LYS A C 1
ATOM 1209 O O . LYS A 1 183 ? 92.562 119.665 113.035 1.00 12.46 159 LYS A O 1
ATOM 1215 N N A GLU A 1 184 ? 92.133 119.444 110.847 0.60 13.80 160 GLU A N 1
ATOM 1216 N N B GLU A 1 184 ? 92.126 119.451 110.846 0.40 14.02 160 GLU A N 1
ATOM 1217 C CA A GLU A 1 184 ? 93.333 120.181 110.421 0.60 14.88 160 GLU A CA 1
ATOM 1218 C CA B GLU A 1 184 ? 93.324 120.178 110.416 0.40 14.98 160 GLU A CA 1
ATOM 1219 C C A GLU A 1 184 ? 93.282 121.658 110.815 0.60 14.30 160 GLU A C 1
ATOM 1220 C C B GLU A 1 184 ? 93.277 121.648 110.834 0.40 14.42 160 GLU A C 1
ATOM 1221 O O A GLU A 1 184 ? 94.295 122.228 111.217 0.60 13.40 160 GLU A O 1
ATOM 1222 O O B GLU A 1 184 ? 94.288 122.206 111.259 0.40 13.83 160 GLU A O 1
ATOM 1233 N N . ILE A 1 185 ? 92.106 122.273 110.718 1.00 14.23 161 ILE A N 1
ATOM 1234 C CA . ILE A 1 185 ? 91.960 123.681 111.104 1.00 13.57 161 ILE A CA 1
ATOM 1235 C C . ILE A 1 185 ? 92.097 123.799 112.635 1.00 13.66 161 ILE A C 1
ATOM 1236 O O . ILE A 1 185 ? 92.730 124.729 113.117 1.00 13.35 161 ILE A O 1
ATOM 1241 N N . SER A 1 186 ? 91.529 122.853 113.393 1.00 14.02 162 SER A N 1
ATOM 1242 C CA . SER A 1 186 ? 91.693 122.850 114.865 1.00 16.87 162 SER A CA 1
ATOM 1243 C C . SER A 1 186 ? 93.153 122.817 115.244 1.00 15.13 162 SER A C 1
ATOM 1244 O O . SER A 1 186 ? 93.568 123.522 116.149 1.00 14.47 162 SER A O 1
ATOM 1247 N N . LYS A 1 187 ? 93.914 121.950 114.584 1.00 15.92 163 LYS A N 1
ATOM 1248 C CA . LYS A 1 187 ? 95.355 121.838 114.841 1.00 16.81 163 LYS A CA 1
ATOM 1249 C C . LYS A 1 187 ? 96.053 123.162 114.557 1.00 15.57 163 LYS A C 1
ATOM 1250 O O . LYS A 1 187 ? 96.888 123.608 115.327 1.00 12.57 163 LYS A O 1
ATOM 1256 N N . TRP A 1 188 ? 95.725 123.774 113.425 1.00 13.92 164 TRP A N 1
ATOM 1257 C CA . TRP A 1 188 ? 96.324 125.053 113.066 1.00 13.54 164 TRP A CA 1
ATOM 1258 C C . TRP A 1 188 ? 95.972 126.085 114.150 1.00 13.40 164 TRP A C 1
ATOM 1259 O O . TRP A 1 188 ? 96.841 126.810 114.633 1.00 11.82 164 TRP A O 1
ATOM 1270 N N . ILE A 1 189 ? 94.702 126.121 114.543 1.00 13.13 165 ILE A N 1
ATOM 1271 C CA . ILE A 1 189 ? 94.241 127.055 115.565 1.00 13.44 165 ILE A CA 1
ATOM 1272 C C . ILE A 1 189 ? 95.054 126.863 116.856 1.00 14.09 165 ILE A C 1
ATOM 1273 O O . ILE A 1 189 ? 95.553 127.828 117.436 1.00 12.03 165 ILE A O 1
ATOM 1278 N N . SER A 1 190 ? 95.236 125.612 117.274 1.00 14.85 166 SER A N 1
ATOM 1279 C CA . SER A 1 190 ? 96.020 125.339 118.490 1.00 15.85 166 SER A CA 1
ATOM 1280 C C . SER A 1 190 ? 97.452 125.850 118.374 1.00 15.69 166 SER A C 1
ATOM 1281 O O . SER A 1 190 ? 98.002 126.375 119.341 1.00 14.12 166 SER A O 1
ATOM 1284 N N . SER A 1 191 ? 98.045 125.722 117.191 1.00 16.03 167 SER A N 1
ATOM 1285 C CA . SER A 1 191 ? 99.422 126.167 116.982 1.00 17.25 167 SER A CA 1
ATOM 1286 C C . SER A 1 191 ? 99.576 127.690 117.073 1.00 17.24 167 SER A C 1
ATOM 1287 O O . SER A 1 191 ? 100.676 128.173 117.257 1.00 17.28 167 SER A O 1
ATOM 1290 N N . THR A 1 192 ? 98.488 128.443 116.928 1.00 17.30 168 THR A N 1
ATOM 1291 C CA . THR A 1 192 ? 98.580 129.907 116.974 1.00 17.78 168 THR A CA 1
ATOM 1292 C C . THR A 1 192 ? 98.516 130.490 118.377 1.00 18.70 168 THR A C 1
ATOM 1293 O O . THR A 1 192 ? 98.906 131.624 118.576 1.00 18.35 168 THR A O 1
ATOM 1297 N N . ASP A 1 193 ? 97.968 129.743 119.331 1.00 20.74 169 ASP A N 1
ATOM 1298 C CA . ASP A 1 193 ? 97.792 130.246 120.697 1.00 22.63 169 ASP A CA 1
ATOM 1299 C C . ASP A 1 193 ? 96.757 131.388 120.807 1.00 23.55 169 ASP A C 1
ATOM 1300 O O . ASP A 1 193 ? 96.589 131.950 121.886 1.00 24.16 169 ASP A O 1
ATOM 1305 N N A ARG A 1 194 ? 96.086 131.716 119.698 0.60 23.62 170 ARG A N 1
ATOM 1306 N N B ARG A 1 194 ? 96.085 131.735 119.710 0.40 23.74 170 ARG A N 1
ATOM 1307 C CA A ARG A 1 194 ? 95.074 132.774 119.670 0.60 23.60 170 ARG A CA 1
ATOM 1308 C CA B ARG A 1 194 ? 95.067 132.784 119.747 0.40 23.84 170 ARG A CA 1
ATOM 1309 C C A ARG A 1 194 ? 93.707 132.126 119.853 0.60 23.78 170 ARG A C 1
ATOM 1310 C C B ARG A 1 194 ? 93.700 132.140 119.817 0.40 23.94 170 ARG A C 1
ATOM 1311 O O A ARG A 1 194 ? 93.564 130.919 119.662 0.60 24.41 170 ARG A O 1
ATOM 1312 O O B ARG A 1 194 ? 93.545 130.964 119.485 0.40 24.41 170 ARG A O 1
ATOM 1327 N N . ASP A 1 195 ? 92.704 132.900 120.256 1.00 23.93 171 ASP A N 1
ATOM 1328 C CA . ASP A 1 195 ? 91.354 132.344 120.374 1.00 24.39 171 ASP A CA 1
ATOM 1329 C C . ASP A 1 195 ? 90.684 132.605 119.026 1.00 21.05 171 ASP A C 1
ATOM 1330 O O . ASP A 1 195 ? 90.449 133.748 118.619 1.00 23.18 171 ASP A O 1
ATOM 1335 N N . ILE A 1 196 ? 90.499 131.534 118.285 1.00 17.02 172 ILE A N 1
ATOM 1336 C CA . ILE A 1 196 ? 89.898 131.605 116.973 1.00 13.91 172 ILE A CA 1
ATOM 1337 C C . ILE A 1 196 ? 88.750 130.626 117.024 1.00 13.20 172 ILE A C 1
ATOM 1338 O O . ILE A 1 196 ? 88.943 129.452 117.373 1.00 12.72 172 ILE A O 1
ATOM 1343 N N . LEU A 1 197 ? 87.553 131.124 116.751 1.00 11.80 173 LEU A N 1
ATOM 1344 C CA . LEU A 1 197 ? 86.355 130.301 116.725 1.00 12.23 173 LEU A CA 1
ATOM 1345 C C . LEU A 1 197 ? 86.357 129.441 115.462 1.00 13.05 173 LEU A C 1
ATOM 1346 O O . LEU A 1 197 ? 86.704 129.924 114.370 1.00 14.35 173 LEU A O 1
ATOM 1351 N N . LEU A 1 198 ? 85.996 128.165 115.594 1.00 11.92 174 LEU A N 1
ATOM 1352 C CA . LEU A 1 198 ? 85.897 127.284 114.443 1.00 11.96 174 LEU A CA 1
ATOM 1353 C C . LEU A 1 198 ? 84.436 126.959 114.284 1.00 12.51 174 LEU A C 1
ATOM 1354 O O . LEU A 1 198 ? 83.840 126.303 115.146 1.00 11.85 174 LEU A O 1
ATOM 1359 N N . GLU A 1 199 ? 83.849 127.426 113.179 1.00 11.47 175 GLU A N 1
ATOM 1360 C CA . GLU A 1 199 ? 82.420 127.270 112.924 1.00 11.04 175 GLU A CA 1
ATOM 1361 C C . GLU A 1 199 ? 82.170 126.437 111.691 1.00 11.88 175 GLU A C 1
ATOM 1362 O O . GLU A 1 199 ? 83.021 126.356 110.809 1.00 13.50 175 GLU A O 1
ATOM 1368 N N . ILE A 1 200 ? 80.999 125.818 111.621 1.00 12.92 176 ILE A N 1
ATOM 1369 C CA . ILE A 1 200 ? 80.638 125.014 110.457 1.00 12.99 176 ILE A CA 1
ATOM 1370 C C . ILE A 1 200 ? 79.202 125.336 110.039 1.00 12.45 176 ILE A C 1
ATOM 1371 O O . ILE A 1 200 ? 78.357 125.663 110.872 1.00 11.78 176 ILE A O 1
ATOM 1376 N N . ASP A 1 201 ? 78.940 125.227 108.743 1.00 12.01 177 ASP A N 1
ATOM 1377 C CA . ASP A 1 201 ? 77.642 125.562 108.183 1.00 11.48 177 ASP A CA 1
ATOM 1378 C C . ASP A 1 201 ? 77.342 124.662 106.996 1.00 10.73 177 ASP A C 1
ATOM 1379 O O . ASP A 1 201 ? 78.092 124.631 106.014 1.00 11.52 177 ASP A O 1
ATOM 1384 N N . GLY A 1 202 ? 76.253 123.922 107.088 1.00 12.18 178 GLY A N 1
ATOM 1385 C CA . GLY A 1 202 ? 75.790 123.070 105.987 1.00 12.07 178 GLY A CA 1
ATOM 1386 C C . GLY A 1 202 ? 75.379 121.678 106.432 1.00 12.37 178 GLY A C 1
ATOM 1387 O O . GLY A 1 202 ? 76.227 120.835 106.752 1.00 11.05 178 GLY A O 1
ATOM 1388 N N . GLY A 1 203 ? 74.077 121.441 106.452 1.00 11.54 179 GLY A N 1
ATOM 1389 C CA . GLY A 1 203 ? 73.535 120.141 106.793 1.00 12.88 179 GLY A CA 1
ATOM 1390 C C . GLY A 1 203 ? 73.721 119.689 108.226 1.00 13.39 179 GLY A C 1
ATOM 1391 O O . GLY A 1 203 ? 73.721 118.498 108.488 1.00 14.48 179 GLY A O 1
ATOM 1392 N N . VAL A 1 204 ? 73.899 120.627 109.151 1.00 13.76 180 VAL A N 1
ATOM 1393 C CA . VAL A 1 204 ? 74.044 120.278 110.569 1.00 14.85 180 VAL A CA 1
ATOM 1394 C C . VAL A 1 204 ? 72.686 119.963 111.180 1.00 14.68 180 VAL A C 1
ATOM 1395 O O . VAL A 1 204 ? 71.710 120.681 110.970 1.00 14.35 180 VAL A O 1
ATOM 1399 N N . ASN A 1 205 ? 72.623 118.877 111.936 1.00 13.41 181 ASN A N 1
ATOM 1400 C CA . ASN A 1 205 ? 71.393 118.483 112.594 1.00 13.59 181 ASN A CA 1
ATOM 1401 C C . ASN A 1 205 ? 71.754 117.748 113.890 1.00 12.62 181 ASN A C 1
ATOM 1402 O O . ASN A 1 205 ? 72.930 117.494 114.132 1.00 12.72 181 ASN A O 1
ATOM 1407 N N . PRO A 1 206 ? 70.757 117.409 114.724 1.00 13.56 182 PRO A N 1
ATOM 1408 C CA . PRO A 1 206 ? 71.051 116.739 115.997 1.00 14.29 182 PRO A CA 1
ATOM 1409 C C . PRO A 1 206 ? 71.733 115.386 115.901 1.00 15.35 182 PRO A C 1
ATOM 1410 O O . PRO A 1 206 ? 72.347 114.933 116.886 1.00 15.15 182 PRO A O 1
ATOM 1414 N N . TYR A 1 207 ? 71.656 114.755 114.732 1.00 15.77 183 TYR A N 1
ATOM 1415 C CA . TYR A 1 207 ? 72.195 113.407 114.549 1.00 17.68 183 TYR A CA 1
ATOM 1416 C C . TYR A 1 207 ? 73.644 113.363 114.133 1.00 16.90 183 TYR A C 1
ATOM 1417 O O . TYR A 1 207 ? 74.305 112.343 114.329 1.00 15.86 183 TYR A O 1
ATOM 1426 N N . ASN A 1 208 ? 74.154 114.457 113.578 1.00 15.19 184 ASN A N 1
ATOM 1427 C CA . ASN A 1 208 ? 75.553 114.494 113.194 1.00 16.17 184 ASN A CA 1
ATOM 1428 C C . ASN A 1 208 ? 76.378 115.539 113.945 1.00 15.48 184 ASN A C 1
ATOM 1429 O O . ASN A 1 208 ? 77.580 115.600 113.765 1.00 17.40 184 ASN A O 1
ATOM 1434 N N . ILE A 1 209 ? 75.752 116.314 114.822 1.00 14.70 185 ILE A N 1
ATOM 1435 C CA . ILE A 1 209 ? 76.453 117.417 115.481 1.00 14.91 185 ILE A CA 1
ATOM 1436 C C . ILE A 1 209 ? 77.584 116.983 116.425 1.00 15.04 185 ILE A C 1
ATOM 1437 O O . ILE A 1 209 ? 78.639 117.634 116.459 1.00 17.48 185 ILE A O 1
ATOM 1442 N N . ALA A 1 210 ? 77.382 115.891 117.156 1.00 13.59 186 ALA A N 1
ATOM 1443 C CA . ALA A 1 210 ? 78.421 115.381 118.065 1.00 13.71 186 ALA A CA 1
ATOM 1444 C C . ALA A 1 210 ? 79.643 114.899 117.283 1.00 13.95 186 ALA A C 1
ATOM 1445 O O . ALA A 1 210 ? 80.777 115.111 117.705 1.00 14.25 186 ALA A O 1
ATOM 1447 N N . GLU A 1 211 ? 79.405 114.254 116.142 1.00 14.1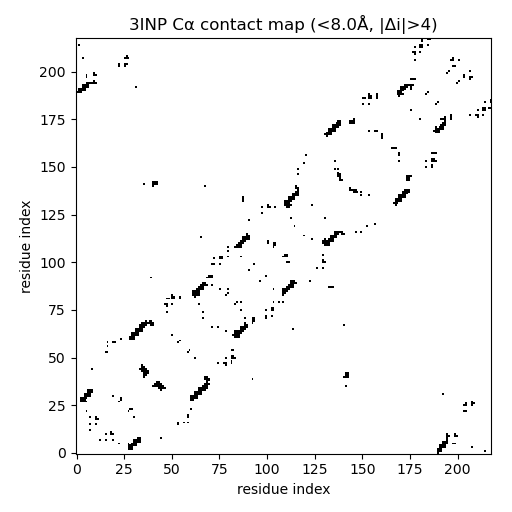4 187 GLU A N 1
ATOM 1448 C CA . GLU A 1 211 ? 80.488 113.753 115.298 1.00 13.52 187 GLU A CA 1
ATOM 1449 C C . GLU A 1 211 ? 81.327 114.892 114.735 1.00 13.59 187 GLU A C 1
ATOM 1450 O O . GLU A 1 211 ? 82.517 114.724 114.518 1.00 13.95 187 GLU A O 1
ATOM 1456 N N . ILE A 1 212 ? 80.705 116.045 114.494 1.00 13.31 188 ILE A N 1
ATOM 1457 C CA . ILE A 1 212 ? 81.415 117.220 113.991 1.00 12.71 188 ILE A CA 1
ATOM 1458 C C . ILE A 1 212 ? 82.157 117.892 115.135 1.00 12.09 188 ILE A C 1
ATOM 1459 O O . ILE A 1 212 ? 83.310 118.293 114.991 1.00 13.55 188 ILE A O 1
ATOM 1464 N N . ALA A 1 213 ? 81.505 118.004 116.280 1.00 11.74 189 ALA A N 1
ATOM 1465 C CA . ALA A 1 213 ? 82.123 118.618 117.455 1.00 12.29 189 ALA A CA 1
ATOM 1466 C C . ALA A 1 213 ? 83.420 117.920 117.956 1.00 12.30 189 ALA A C 1
ATOM 1467 O O . ALA A 1 213 ? 84.334 118.605 118.431 1.00 12.65 189 ALA A O 1
ATOM 1469 N N A VAL A 1 214 ? 83.500 116.585 117.881 0.60 12.61 190 VAL A N 1
ATOM 1470 N N B VAL A 1 214 ? 83.488 116.595 117.831 0.40 12.08 190 VAL A N 1
ATOM 1471 C CA A VAL A 1 214 ? 84.729 115.882 118.326 0.60 11.95 190 VAL A CA 1
ATOM 1472 C CA B VAL A 1 214 ? 84.655 115.839 118.289 0.40 11.18 190 VAL A CA 1
ATOM 1473 C C A VAL A 1 214 ? 85.930 116.230 117.455 0.60 12.88 190 VAL A C 1
ATOM 1474 C C B VAL A 1 214 ? 85.894 116.162 117.432 0.40 12.44 190 VAL A C 1
ATOM 1475 O O A VAL A 1 214 ? 87.068 115.984 117.841 0.60 12.50 190 VAL A O 1
ATOM 1476 O O B VAL A 1 214 ? 87.014 115.828 117.806 0.40 12.20 190 VAL A O 1
ATOM 1483 N N . CYS A 1 215 ? 85.675 116.825 116.292 1.00 13.35 191 CYS A N 1
ATOM 1484 C CA . CYS A 1 215 ? 86.749 117.246 115.380 1.00 15.33 191 CYS A CA 1
ATOM 1485 C C . CYS A 1 215 ? 87.271 118.656 115.674 1.00 15.90 191 CYS A C 1
ATOM 1486 O O . CYS A 1 215 ? 88.110 119.165 114.918 1.00 18.32 191 CYS A O 1
ATOM 1489 N N . GLY A 1 216 ? 86.781 119.293 116.738 1.00 15.25 192 GLY A N 1
ATOM 1490 C CA . GLY A 1 216 ? 87.256 120.628 117.133 1.00 16.21 192 GLY A CA 1
ATOM 1491 C C . GLY A 1 216 ? 86.352 121.829 116.799 1.00 16.21 192 GLY A C 1
ATOM 1492 O O . GLY A 1 216 ? 86.675 122.961 117.159 1.00 15.87 192 GLY A O 1
ATOM 1493 N N . VAL A 1 217 ? 85.215 121.586 116.149 1.00 14.89 193 VAL A N 1
ATOM 1494 C CA . VAL A 1 217 ? 84.260 122.654 115.830 1.00 14.34 193 VAL A CA 1
ATOM 1495 C C . VAL A 1 217 ? 83.556 123.170 117.108 1.00 15.29 193 VAL A C 1
ATOM 1496 O O . VAL A 1 217 ? 83.030 122.356 117.896 1.00 15.95 193 VAL A O 1
ATOM 1500 N N . ASN A 1 218 ? 83.550 124.497 117.320 1.00 14.59 194 ASN A N 1
ATOM 1501 C CA . ASN A 1 218 ? 82.944 125.121 118.533 1.00 16.84 194 ASN A CA 1
ATOM 1502 C C . ASN A 1 218 ? 81.689 125.910 118.253 1.00 15.81 194 ASN A C 1
ATOM 1503 O O . ASN A 1 218 ? 81.104 126.440 119.184 1.00 14.11 194 ASN A O 1
ATOM 1508 N N . ALA A 1 219 ? 81.349 126.113 116.980 1.00 13.48 195 ALA A N 1
ATOM 1509 C CA . ALA A 1 219 ? 80.160 126.889 116.621 1.00 13.87 195 ALA A CA 1
ATOM 1510 C C . ALA A 1 219 ? 79.448 126.212 115.455 1.00 14.04 195 ALA A C 1
ATOM 1511 O O . ALA A 1 219 ? 80.081 125.791 114.475 1.00 14.36 195 ALA A O 1
ATOM 1513 N N . PHE A 1 220 ? 78.132 126.129 115.557 1.00 13.31 196 PHE A N 1
ATOM 1514 C CA . PHE A 1 220 ? 77.331 125.423 114.582 1.00 14.91 196 PHE A CA 1
ATOM 1515 C C . PHE A 1 220 ? 76.214 126.262 114.027 1.00 15.64 196 PHE A C 1
ATOM 1516 O O . PHE A 1 220 ? 75.397 126.815 114.782 1.00 15.77 196 PHE A O 1
ATOM 1524 N N . VAL A 1 221 ? 76.213 126.406 112.708 1.00 14.92 197 VAL A N 1
ATOM 1525 C CA . VAL A 1 221 ? 75.144 127.100 112.043 1.00 14.92 197 VAL A CA 1
ATOM 1526 C C . VAL A 1 221 ? 74.152 126.033 111.629 1.00 16.09 197 VAL A C 1
ATOM 1527 O O . VAL A 1 221 ? 74.516 125.029 111.015 1.00 16.75 197 VAL A O 1
ATOM 1531 N N . ALA A 1 222 ? 72.896 126.230 111.988 1.00 15.88 198 ALA A N 1
ATOM 1532 C CA . ALA A 1 222 ? 71.855 125.309 111.576 1.00 16.93 198 ALA A CA 1
ATOM 1533 C C . ALA A 1 222 ? 70.658 126.133 111.112 1.00 16.88 198 ALA A C 1
ATOM 1534 O O . ALA A 1 222 ? 70.282 127.126 111.741 1.00 17.28 198 ALA A O 1
ATOM 1536 N N . GLY A 1 223 ? 70.097 125.746 109.977 1.00 15.86 199 GLY A N 1
ATOM 1537 C CA . GLY A 1 223 ? 68.944 126.424 109.434 1.00 15.35 199 GLY A CA 1
ATOM 1538 C C . GLY A 1 223 ? 67.723 125.541 109.568 1.00 15.15 199 GLY A C 1
ATOM 1539 O O . GLY A 1 223 ? 66.981 125.626 110.546 1.00 14.75 199 GLY A O 1
ATOM 1540 N N . SER A 1 224 ? 67.559 124.676 108.578 1.00 14.36 200 SER A N 1
ATOM 1541 C CA . SER A 1 224 ? 66.441 123.751 108.476 1.00 16.67 200 SER A CA 1
ATOM 1542 C C . SER A 1 224 ? 66.184 122.928 109.757 1.00 16.25 200 SER A C 1
ATOM 1543 O O . SER A 1 224 ? 65.054 122.860 110.242 1.00 15.54 200 SER A O 1
ATOM 1546 N N . ALA A 1 225 ? 67.244 122.333 110.302 1.00 16.04 201 ALA A N 1
ATOM 1547 C CA . ALA A 1 225 ? 67.133 121.495 111.503 1.00 17.00 201 ALA A CA 1
ATOM 1548 C C . ALA A 1 225 ? 66.422 122.223 112.643 1.00 16.75 201 ALA A C 1
ATOM 1549 O O . ALA A 1 225 ? 65.710 121.606 113.399 1.00 16.63 201 ALA A O 1
ATOM 1551 N N . ILE A 1 226 ? 66.615 123.537 112.751 1.00 17.73 202 ILE A N 1
ATOM 1552 C CA . ILE A 1 226 ? 65.974 124.319 113.811 1.00 17.72 202 ILE A CA 1
ATOM 1553 C C . ILE A 1 226 ? 64.666 124.976 113.372 1.00 18.13 202 ILE A C 1
ATOM 1554 O O . ILE A 1 226 ? 63.610 124.719 113.953 1.00 17.00 202 ILE A O 1
ATOM 1559 N N . PHE A 1 227 ? 64.725 125.799 112.327 1.00 17.51 203 PHE A N 1
ATOM 1560 C CA . PHE A 1 227 ? 63.539 126.534 111.894 1.00 17.89 203 PHE A CA 1
ATOM 1561 C C . PHE A 1 227 ? 62.391 125.704 111.331 1.00 18.73 203 PHE A C 1
ATOM 1562 O O . PHE A 1 227 ? 61.260 126.156 111.371 1.00 17.19 203 PHE A O 1
ATOM 1570 N N . ASN A 1 228 ? 62.659 124.505 110.822 1.00 19.40 204 ASN A N 1
ATOM 1571 C CA . ASN A 1 228 ? 61.571 123.659 110.326 1.00 20.07 204 ASN A CA 1
ATOM 1572 C C . ASN A 1 228 ? 61.080 122.647 111.367 1.00 19.95 204 ASN A C 1
ATOM 1573 O O . ASN A 1 228 ? 60.220 121.831 111.060 1.00 19.16 204 ASN A O 1
ATOM 1578 N N . SER A 1 229 ? 61.601 122.709 112.592 1.00 19.85 205 SER A N 1
ATOM 1579 C CA . SER A 1 229 ? 61.184 121.764 113.632 1.00 21.32 205 SER A CA 1
ATOM 1580 C C . SER A 1 229 ? 59.980 122.306 114.400 1.00 21.42 205 SER A C 1
ATOM 1581 O O . SER A 1 229 ?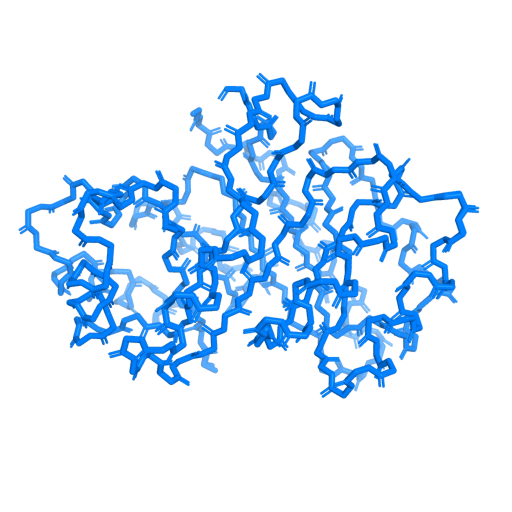 59.752 123.510 114.446 1.00 21.02 205 SER A O 1
ATOM 1584 N N . ASP A 1 230 ? 59.210 121.396 114.987 1.00 22.82 206 ASP A N 1
ATOM 1585 C CA . ASP A 1 230 ? 58.017 121.750 115.760 1.00 23.14 206 ASP A CA 1
ATOM 1586 C C . ASP A 1 230 ? 58.320 122.587 116.995 1.00 22.52 206 ASP A C 1
ATOM 1587 O O . ASP A 1 230 ? 57.497 123.400 117.409 1.00 22.33 206 ASP A O 1
ATOM 1592 N N . SER A 1 231 ? 59.476 122.361 117.609 1.00 21.32 207 SER A N 1
ATOM 1593 C CA . SER A 1 231 ? 59.848 123.086 118.824 1.00 21.06 207 SER A CA 1
ATOM 1594 C C . SER A 1 231 ? 61.298 123.500 118.793 1.00 20.70 207 SER A C 1
ATOM 1595 O O . SER A 1 231 ? 62.181 122.650 118.884 1.00 21.80 207 SER A O 1
ATOM 1598 N N . TYR A 1 232 ? 61.554 124.801 118.694 1.00 20.41 208 TYR A N 1
ATOM 1599 C CA . TYR A 1 232 ? 62.935 125.271 118.651 1.00 19.82 208 TYR A CA 1
ATOM 1600 C C . TYR A 1 232 ? 63.674 124.864 119.920 1.00 19.91 208 TYR A C 1
ATOM 1601 O O . TYR A 1 232 ? 64.804 124.393 119.859 1.00 19.98 208 TYR A O 1
ATOM 1610 N N . LYS A 1 233 ? 63.013 125.052 121.058 1.00 19.83 209 LYS A N 1
ATOM 1611 C CA . LYS A 1 233 ? 63.540 124.691 122.378 1.00 20.38 209 LYS A CA 1
ATOM 1612 C C . LYS A 1 233 ? 64.004 123.230 122.474 1.00 19.55 209 LYS A C 1
ATOM 1613 O O . LYS A 1 233 ? 65.123 122.949 122.933 1.00 19.67 209 LYS A O 1
ATOM 1619 N N . GLN A 1 234 ? 63.153 122.303 122.038 1.00 19.13 210 GLN A N 1
ATOM 1620 C CA . GLN A 1 234 ? 63.477 120.875 122.107 1.00 18.92 210 GLN A CA 1
ATOM 1621 C C . GLN A 1 234 ? 64.606 120.509 121.164 1.00 17.76 210 GLN A C 1
ATOM 1622 O O . GLN A 1 234 ? 65.465 119.715 121.507 1.00 15.17 210 GLN A O 1
ATOM 1628 N N . THR A 1 235 ? 64.623 121.111 119.979 1.00 17.16 211 THR A N 1
ATOM 1629 C CA . THR A 1 235 ? 65.680 120.835 119.032 1.00 16.53 211 THR A CA 1
ATOM 1630 C C . THR A 1 235 ? 67.014 121.346 119.568 1.00 16.29 211 THR A C 1
ATOM 1631 O O . THR A 1 235 ? 68.026 120.648 119.516 1.00 16.67 211 THR A O 1
ATOM 1635 N N . ILE A 1 236 ? 67.015 122.570 120.076 1.00 16.64 212 ILE A N 1
ATOM 1636 C CA . ILE A 1 236 ? 68.235 123.167 120.609 1.00 16.29 212 ILE A CA 1
ATOM 1637 C C . ILE A 1 236 ? 68.697 122.388 121.850 1.00 15.91 212 ILE A C 1
ATOM 1638 O O . ILE A 1 236 ? 69.899 122.157 122.022 1.00 15.87 212 ILE A O 1
ATOM 1643 N N . ASP A 1 237 ? 67.758 121.946 122.684 1.00 16.72 213 ASP A N 1
ATOM 1644 C CA . ASP A 1 237 ? 68.111 121.125 123.859 1.00 17.28 213 ASP A CA 1
ATOM 1645 C C . ASP A 1 237 ? 68.742 119.793 123.431 1.00 18.01 213 ASP A C 1
ATOM 1646 O O . ASP A 1 237 ? 69.728 119.344 124.041 1.00 18.11 213 ASP A O 1
ATOM 1651 N N . LYS A 1 238 ? 68.185 119.150 122.402 1.00 18.56 214 LYS A N 1
ATOM 1652 C CA . LYS A 1 238 ? 68.759 117.884 121.914 1.00 19.60 214 LYS A CA 1
ATOM 1653 C C . LYS A 1 238 ? 70.186 118.112 121.454 1.00 18.55 214 LYS A C 1
ATOM 1654 O O . LYS A 1 238 ? 71.053 117.295 121.694 1.00 16.97 214 LYS A O 1
ATOM 1660 N N . MET A 1 239 ? 70.411 119.221 120.746 1.00 17.56 215 MET A N 1
ATOM 1661 C CA . MET A 1 239 ? 71.745 119.548 120.270 1.00 17.56 215 MET A CA 1
ATOM 1662 C C . MET A 1 239 ? 72.702 119.746 121.441 1.00 17.54 215 MET A C 1
ATOM 1663 O O . MET A 1 239 ? 73.799 119.183 121.440 1.00 17.89 215 MET A O 1
ATOM 1668 N N . ARG A 1 240 ? 72.282 120.530 122.431 1.00 17.48 216 ARG A N 1
ATOM 1669 C CA . ARG A 1 240 ? 73.094 120.789 123.623 1.00 19.48 216 ARG A CA 1
ATOM 1670 C C . ARG A 1 240 ? 73.475 119.489 124.345 1.00 20.54 216 ARG A C 1
ATOM 1671 O O . ARG A 1 240 ? 74.581 119.358 124.868 1.00 20.06 216 ARG A O 1
ATOM 1679 N N . ASP A 1 241 ? 72.521 118.570 124.415 1.00 22.09 217 ASP A N 1
ATOM 1680 C CA . ASP A 1 241 ? 72.718 117.277 125.080 1.00 23.61 217 ASP A CA 1
ATOM 1681 C C . ASP A 1 241 ? 73.824 116.451 124.407 1.00 23.75 217 ASP A C 1
ATOM 1682 O O . ASP A 1 241 ? 74.667 115.868 125.093 1.00 23.55 217 ASP A O 1
ATOM 1687 N N . GLU A 1 242 ? 73.802 116.387 123.075 1.00 23.14 218 GLU A N 1
ATOM 1688 C CA . GLU A 1 242 ? 74.834 115.666 122.323 1.00 23.55 218 GLU A CA 1
ATOM 1689 C C . GLU A 1 242 ? 76.187 116.358 122.532 1.00 23.31 218 GLU A C 1
ATOM 1690 O O . GLU A 1 242 ? 77.190 115.700 122.785 1.00 22.13 218 GLU A O 1
ATOM 1696 N N . LEU A 1 243 ? 76.204 117.691 122.422 1.00 23.05 219 LEU A N 1
ATOM 1697 C CA . LEU A 1 243 ? 77.435 118.481 122.592 1.00 23.71 219 LEU A CA 1
ATOM 1698 C C . LEU A 1 243 ? 78.089 118.390 123.972 1.00 26.42 219 LEU A C 1
ATOM 1699 O O . LEU A 1 243 ? 79.323 118.442 124.080 1.00 27.25 219 LEU A O 1
ATOM 1704 N N . ASN A 1 244 ? 77.265 118.263 125.012 1.00 26.71 220 ASN A N 1
ATOM 1705 C CA . ASN A 1 244 ? 77.751 118.187 126.376 1.00 29.21 220 ASN A CA 1
ATOM 1706 C C . ASN A 1 244 ? 78.541 116.887 126.638 1.00 29.40 220 ASN A C 1
ATOM 1707 O O . ASN A 1 244 ? 79.312 116.810 127.593 1.00 29.43 220 ASN A O 1
ATOM 1712 N N . LYS A 1 245 ? 78.337 115.877 125.792 1.00 29.95 221 LYS A N 1
ATOM 1713 C CA . LYS A 1 245 ? 78.998 114.581 125.941 1.00 30.01 221 LYS A CA 1
ATOM 1714 C C . LYS A 1 245 ? 80.291 114.433 125.115 1.00 29.46 221 LYS A C 1
ATOM 1715 O O . LYS A 1 245 ? 80.964 113.417 125.206 1.00 29.05 221 LYS A O 1
ATOM 1721 N N . VAL A 1 246 ? 80.636 115.431 124.309 1.00 28.55 222 VAL A N 1
ATOM 1722 C CA . VAL A 1 246 ? 81.852 115.353 123.489 1.00 28.36 222 VAL A CA 1
ATOM 1723 C C . VAL A 1 246 ? 83.125 115.567 124.326 1.00 29.42 222 VAL A C 1
ATOM 1724 O O . VAL A 1 246 ? 84.226 115.120 123.973 1.00 29.51 222 VAL A O 1
#

Radius of gyration: 16.04 Å; Cα contacts (8 Å, |Δi|>4): 434; chains: 1; bounding box: 42×36×35 Å